Protein AF-A0AAN8QEQ5-F1 (afdb_monomer)

Structure (mmCIF, N/CA/C/O backbone):
data_AF-A0AAN8QEQ5-F1
#
_entry.id   AF-A0AAN8QEQ5-F1
#
loop_
_atom_site.group_PDB
_atom_site.id
_atom_site.type_symbol
_atom_site.label_atom_id
_atom_site.label_alt_id
_atom_site.label_comp_id
_atom_site.label_asym_id
_atom_site.label_entity_id
_atom_site.label_seq_id
_atom_site.pdbx_PDB_ins_code
_atom_site.Cartn_x
_atom_site.Cartn_y
_atom_site.Cartn_z
_atom_site.occupancy
_atom_site.B_iso_or_equiv
_atom_site.auth_seq_id
_atom_site.auth_comp_id
_atom_site.auth_asym_id
_atom_site.auth_atom_id
_atom_site.pdbx_PDB_model_num
ATOM 1 N N . MET A 1 1 ? 21.755 -10.818 -44.029 1.00 36.22 1 MET A N 1
ATOM 2 C CA . MET A 1 1 ? 21.884 -10.350 -45.425 1.00 36.22 1 MET A CA 1
ATOM 3 C C . MET A 1 1 ? 23.333 -10.538 -45.838 1.00 36.22 1 MET A C 1
ATOM 5 O O . MET A 1 1 ? 24.187 -10.102 -45.072 1.00 36.22 1 MET A O 1
ATOM 9 N N . PRO A 1 2 ? 23.630 -11.245 -46.939 1.00 32.69 2 PRO A N 1
ATOM 10 C CA . PRO A 1 2 ? 25.007 -11.420 -47.382 1.00 32.69 2 PRO A CA 1
ATOM 11 C C . PRO A 1 2 ? 25.574 -10.049 -47.775 1.00 32.69 2 PRO A C 1
ATOM 13 O O . PRO A 1 2 ? 25.027 -9.367 -48.638 1.00 32.69 2 PRO A O 1
ATOM 16 N N . ASN A 1 3 ? 26.633 -9.620 -47.086 1.00 44.22 3 ASN A N 1
ATOM 17 C CA . ASN A 1 3 ? 27.389 -8.410 -47.404 1.00 44.22 3 ASN A CA 1
ATOM 18 C C . ASN A 1 3 ? 28.297 -8.702 -48.607 1.00 44.22 3 ASN A C 1
ATOM 20 O O . ASN A 1 3 ? 29.505 -8.857 -48.446 1.00 44.22 3 ASN A O 1
ATOM 24 N N . SER A 1 4 ? 27.725 -8.822 -49.805 1.00 57.50 4 SER A N 1
ATOM 25 C CA . SER A 1 4 ? 28.526 -8.777 -51.027 1.00 57.50 4 SER A CA 1
ATOM 26 C C . SER A 1 4 ? 29.064 -7.354 -51.193 1.00 57.50 4 SER A C 1
ATOM 28 O O . SER A 1 4 ? 28.301 -6.383 -51.126 1.00 57.50 4 SER A O 1
ATOM 30 N N . ALA A 1 5 ? 30.379 -7.216 -51.366 1.00 61.44 5 ALA A N 1
ATOM 31 C CA . ALA A 1 5 ? 30.982 -5.941 -51.727 1.00 61.44 5 ALA A CA 1
ATOM 32 C C . ALA A 1 5 ? 30.345 -5.444 -53.037 1.00 61.44 5 ALA A C 1
ATOM 34 O O . ALA A 1 5 ? 30.151 -6.217 -53.967 1.00 61.44 5 ALA A O 1
ATOM 35 N N . LEU A 1 6 ? 29.946 -4.172 -53.076 1.00 70.56 6 LEU A N 1
ATOM 36 C CA . LEU A 1 6 ? 29.292 -3.587 -54.247 1.00 70.56 6 LEU A CA 1
ATOM 37 C C . LEU A 1 6 ? 30.340 -3.173 -55.278 1.00 70.56 6 LEU A C 1
ATOM 39 O O . LEU A 1 6 ? 31.313 -2.488 -54.925 1.00 70.56 6 LEU A O 1
ATOM 43 N N . ASP A 1 7 ? 30.068 -3.492 -56.540 1.00 78.50 7 ASP A N 1
ATOM 44 C CA . ASP A 1 7 ? 30.888 -3.100 -57.685 1.00 78.50 7 ASP A CA 1
ATOM 45 C C . ASP A 1 7 ? 30.906 -1.580 -57.901 1.00 78.50 7 ASP A C 1
ATOM 47 O O . ASP A 1 7 ? 30.027 -0.841 -57.440 1.00 78.50 7 ASP A O 1
ATOM 51 N N . HIS A 1 8 ? 31.901 -1.095 -58.651 1.00 77.81 8 HIS A N 1
ATOM 52 C CA . HIS A 1 8 ? 32.049 0.330 -58.982 1.00 77.81 8 HIS A CA 1
ATOM 53 C C . HIS A 1 8 ? 30.780 0.913 -59.620 1.00 77.81 8 HIS A C 1
ATOM 55 O O . HIS A 1 8 ? 30.305 1.960 -59.187 1.00 77.81 8 HIS A O 1
ATOM 61 N N . GLU A 1 9 ? 30.149 0.207 -60.562 1.00 79.94 9 GLU A N 1
ATOM 62 C CA . GLU A 1 9 ? 28.900 0.654 -61.198 1.00 79.94 9 GLU A CA 1
ATOM 63 C C . GLU A 1 9 ? 27.719 0.754 -60.225 1.00 79.94 9 GLU A C 1
ATOM 65 O O . GLU A 1 9 ? 26.898 1.672 -60.305 1.00 79.94 9 GLU A O 1
ATOM 70 N N . GLN A 1 10 ? 27.642 -0.156 -59.256 1.00 81.00 10 GLN A N 1
ATOM 71 C CA . GLN A 1 10 ? 26.614 -0.110 -58.219 1.00 81.00 10 GLN A CA 1
ATOM 72 C C . GLN A 1 10 ? 26.866 1.053 -57.249 1.00 81.00 10 GLN A C 1
ATOM 74 O O . GLN A 1 10 ? 25.920 1.692 -56.781 1.00 81.00 10 GLN A O 1
ATOM 79 N N . ASN A 1 11 ? 28.134 1.384 -56.992 1.00 80.94 11 ASN A N 1
ATOM 80 C CA . ASN A 1 11 ? 28.526 2.544 -56.193 1.00 80.94 11 ASN A CA 1
ATOM 81 C C . ASN A 1 11 ? 28.258 3.870 -56.927 1.00 80.94 11 ASN A C 1
ATOM 83 O O . ASN A 1 11 ? 27.802 4.821 -56.288 1.00 80.94 11 ASN A O 1
ATOM 87 N N . ARG A 1 12 ? 28.416 3.926 -58.262 1.00 83.94 12 ARG A N 1
ATOM 88 C CA . ARG A 1 12 ? 28.062 5.095 -59.101 1.00 83.94 12 ARG A CA 1
ATOM 89 C C . ARG A 1 12 ? 26.604 5.518 -58.928 1.00 83.94 12 ARG A C 1
ATOM 91 O O . ARG A 1 12 ? 26.314 6.711 -58.915 1.00 83.94 12 ARG A O 1
ATOM 98 N N . LYS A 1 13 ? 25.693 4.557 -58.747 1.00 85.50 13 LYS A N 1
ATOM 99 C CA . LYS A 1 13 ? 24.255 4.807 -58.531 1.00 85.50 13 LYS A CA 1
ATOM 100 C C . LYS A 1 13 ? 23.921 5.280 -57.109 1.00 85.50 13 LYS A C 1
ATOM 102 O O . LYS A 1 13 ? 22.807 5.732 -56.871 1.00 85.50 13 LYS A O 1
ATOM 107 N N . LYS A 1 14 ? 24.862 5.196 -56.159 1.00 83.44 14 LYS A N 1
ATOM 108 C CA . LYS A 1 14 ? 24.675 5.560 -54.738 1.00 83.44 14 LYS A CA 1
ATOM 109 C C . LYS A 1 14 ? 25.282 6.907 -54.347 1.00 83.44 14 LYS A C 1
ATOM 111 O O . LYS A 1 14 ? 25.196 7.287 -53.179 1.00 83.44 14 LYS A O 1
ATOM 116 N N . VAL A 1 15 ? 25.888 7.624 -55.287 1.00 83.44 15 VAL A N 1
ATOM 117 C CA . VAL A 1 15 ? 26.487 8.944 -55.059 1.00 83.44 15 VAL A CA 1
ATOM 118 C C . VAL A 1 15 ? 25.791 9.959 -55.957 1.00 83.44 15 VAL A C 1
ATOM 120 O O . VAL A 1 15 ? 25.534 9.685 -57.125 1.00 83.44 15 VAL A O 1
ATOM 123 N N . CYS A 1 16 ? 25.447 11.121 -55.402 1.00 84.31 16 CYS A N 1
ATOM 124 C CA . CYS A 1 16 ? 24.844 12.208 -56.168 1.00 84.31 16 CYS A CA 1
ATOM 125 C C . CYS A 1 16 ? 25.890 12.937 -57.027 1.00 84.31 16 CYS A C 1
ATOM 127 O O . CYS A 1 16 ? 26.894 13.382 -56.480 1.00 84.31 16 CYS A O 1
ATOM 129 N N . LEU A 1 17 ? 25.611 13.152 -58.316 1.00 83.25 17 LEU A N 1
ATOM 130 C CA . LEU A 1 17 ? 26.459 13.922 -59.236 1.00 83.25 17 LEU A CA 1
ATOM 131 C C . LEU A 1 17 ? 26.725 15.354 -58.747 1.00 83.25 17 LEU A C 1
ATOM 133 O O . LEU A 1 17 ? 27.859 15.809 -58.767 1.00 83.25 17 LEU A O 1
ATOM 137 N N . VAL A 1 18 ? 25.687 16.045 -58.267 1.00 78.06 18 VAL A N 1
ATOM 138 C CA . VAL A 1 18 ? 25.756 17.485 -57.954 1.00 78.06 18 VAL A CA 1
ATOM 139 C C . VAL A 1 18 ? 26.373 17.761 -56.582 1.00 78.06 18 VAL A C 1
ATOM 141 O O . VAL A 1 18 ? 27.150 18.691 -56.424 1.00 78.06 18 VAL A O 1
ATOM 144 N N . CYS A 1 19 ? 26.011 16.980 -55.558 1.00 73.94 19 CYS A N 1
ATOM 145 C CA . CYS A 1 19 ? 26.456 17.240 -54.182 1.00 73.94 19 CYS A CA 1
ATOM 146 C C . CYS A 1 19 ? 27.481 16.236 -53.650 1.00 73.94 19 CYS A C 1
ATOM 148 O O . CYS A 1 19 ? 27.907 16.371 -52.505 1.00 73.94 19 CYS A O 1
ATOM 150 N N . PHE A 1 20 ? 27.830 15.213 -54.438 1.00 75.75 20 PHE A N 1
ATOM 151 C CA . PHE A 1 20 ? 28.803 14.171 -54.099 1.00 75.75 20 PHE A CA 1
ATOM 152 C C . PHE A 1 20 ? 28.556 13.488 -52.740 1.00 75.75 20 PHE A C 1
ATOM 154 O O . PHE A 1 20 ? 29.475 13.026 -52.068 1.00 75.75 20 PHE A O 1
ATOM 161 N N . LYS A 1 21 ? 27.288 13.427 -52.304 1.00 75.31 21 LYS A N 1
ATOM 162 C CA . LYS A 1 21 ? 26.860 12.785 -51.051 1.00 75.31 21 LYS A CA 1
ATOM 163 C C . LYS A 1 21 ? 26.129 11.475 -51.323 1.00 75.31 21 LYS A C 1
ATOM 165 O O . LYS A 1 21 ? 25.372 11.356 -52.289 1.00 75.31 21 LYS A O 1
ATOM 170 N N . LYS A 1 22 ? 26.309 10.530 -50.401 1.00 79.56 22 LYS A N 1
ATOM 171 C CA . LYS A 1 22 ? 25.494 9.320 -50.262 1.00 79.56 22 LYS A CA 1
ATOM 172 C C . LYS A 1 22 ? 24.178 9.662 -49.561 1.00 79.56 22 LYS A C 1
ATOM 174 O O . LYS A 1 22 ? 24.168 10.396 -48.576 1.00 79.56 22 LYS A O 1
ATOM 179 N N . GLY A 1 23 ? 23.070 9.115 -50.048 1.00 70.94 23 GLY A N 1
ATOM 180 C CA . GLY A 1 23 ? 21.737 9.321 -49.485 1.00 70.94 23 GLY A CA 1
ATOM 181 C C . GLY A 1 23 ? 20.824 8.133 -49.771 1.00 70.94 23 GLY A C 1
ATOM 182 O O . GLY A 1 23 ? 21.074 7.373 -50.701 1.00 70.94 23 GLY A O 1
ATOM 183 N N . GLY A 1 24 ? 19.775 7.964 -48.961 1.00 69.69 24 GLY A N 1
ATOM 184 C CA . GLY A 1 24 ? 18.828 6.849 -49.106 1.00 69.69 24 GLY A CA 1
ATOM 185 C C . GLY A 1 24 ? 17.898 6.959 -50.322 1.00 69.69 24 GLY A C 1
ATOM 186 O O . GLY A 1 24 ? 17.385 5.951 -50.785 1.00 69.69 24 GLY A O 1
ATOM 187 N N . SER A 1 25 ? 17.705 8.167 -50.861 1.00 77.69 25 SER A N 1
ATOM 188 C CA . SER A 1 25 ? 16.811 8.468 -51.990 1.00 77.69 25 SER A CA 1
ATOM 189 C C . SER A 1 25 ? 17.580 9.020 -53.195 1.00 77.69 25 SER A C 1
ATOM 191 O O . SER A 1 25 ? 17.366 10.153 -53.641 1.00 77.69 25 SER A O 1
ATOM 193 N N . ILE A 1 26 ? 18.533 8.229 -53.694 1.00 84.56 26 ILE A N 1
ATOM 194 C CA . ILE A 1 26 ? 19.268 8.530 -54.927 1.00 84.56 26 ILE A CA 1
ATOM 195 C C . ILE A 1 26 ? 18.623 7.766 -56.079 1.00 84.56 26 ILE A C 1
ATOM 197 O O . ILE A 1 26 ? 18.398 6.563 -55.987 1.00 84.56 26 ILE A O 1
ATOM 201 N N . VAL A 1 27 ? 18.307 8.493 -57.147 1.00 84.38 27 VAL A N 1
ATOM 202 C CA . VAL A 1 27 ? 17.703 7.959 -58.371 1.00 84.38 27 VAL A CA 1
ATOM 203 C C . VAL A 1 27 ? 18.761 7.967 -59.466 1.00 84.38 27 VAL A C 1
ATOM 205 O O . VAL A 1 27 ? 19.554 8.906 -59.536 1.00 84.38 27 VAL A O 1
ATOM 208 N N . SER A 1 28 ? 18.786 6.936 -60.311 1.00 85.19 28 SER A N 1
ATOM 209 C CA . SER A 1 28 ? 19.662 6.915 -61.483 1.00 85.19 28 SER A CA 1
ATOM 210 C C . SER A 1 28 ? 19.308 8.042 -62.452 1.00 85.19 28 SER A C 1
ATOM 212 O O . SER A 1 28 ? 18.136 8.358 -62.653 1.00 85.19 28 SER A O 1
ATOM 214 N N . ILE A 1 29 ? 20.329 8.671 -63.023 1.00 84.25 29 ILE A N 1
ATOM 215 C CA . ILE A 1 29 ? 20.157 9.704 -64.041 1.00 84.25 29 ILE A CA 1
ATOM 216 C C . ILE A 1 29 ? 19.700 9.005 -65.322 1.00 84.25 29 ILE A C 1
ATOM 218 O O . ILE A 1 29 ? 20.387 8.119 -65.811 1.00 84.25 29 ILE A O 1
ATOM 222 N N . CYS A 1 30 ? 18.505 9.351 -65.799 1.00 80.00 30 CYS A N 1
ATOM 22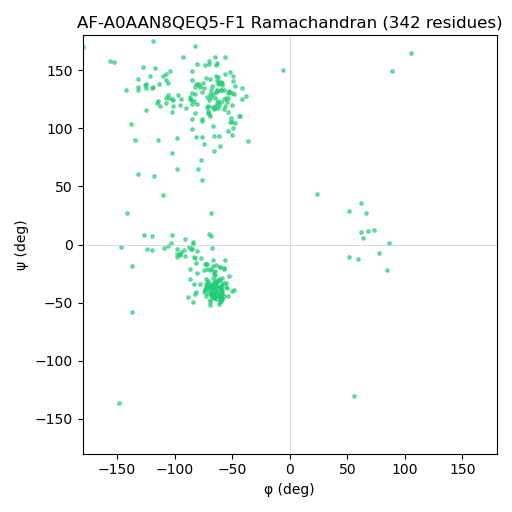3 C CA . CYS A 1 30 ? 17.962 8.882 -67.069 1.00 80.00 30 CYS A CA 1
ATOM 224 C C . CYS A 1 30 ? 16.897 9.862 -67.602 1.00 80.00 30 CYS A C 1
ATOM 226 O O . CYS A 1 30 ? 16.297 10.641 -66.839 1.00 80.00 30 CYS A O 1
ATOM 228 N N . GLY A 1 31 ? 16.661 9.821 -68.918 1.00 82.19 31 GLY A N 1
ATOM 229 C CA . GLY A 1 31 ? 15.593 10.554 -69.613 1.00 82.19 31 GLY A CA 1
ATOM 230 C C . GLY A 1 31 ? 15.624 12.069 -69.373 1.00 82.19 31 GLY A C 1
ATOM 231 O O . GLY A 1 31 ? 16.674 12.700 -69.437 1.00 82.19 31 GLY A O 1
ATOM 232 N N . LEU A 1 32 ? 14.478 12.652 -69.002 1.00 79.69 32 LEU A N 1
ATOM 233 C CA . LEU A 1 32 ? 14.314 14.099 -68.758 1.00 79.69 32 LEU A CA 1
ATOM 234 C C . LEU A 1 32 ? 15.268 14.681 -67.698 1.00 79.69 32 LEU A C 1
ATOM 236 O O . LEU A 1 32 ? 15.458 15.893 -67.618 1.00 79.69 32 LEU A O 1
ATOM 240 N N . THR A 1 33 ? 15.827 13.844 -66.820 1.00 80.38 33 THR A N 1
ATOM 241 C CA . THR A 1 33 ? 16.795 14.309 -65.815 1.00 80.38 33 THR A CA 1
ATOM 242 C C . THR A 1 33 ? 18.173 14.526 -66.437 1.00 80.38 33 THR A C 1
ATOM 244 O O . THR A 1 33 ? 18.863 15.460 -66.040 1.00 80.38 33 THR A O 1
ATOM 247 N N . LEU A 1 34 ? 18.548 13.719 -67.433 1.00 82.81 34 LEU A N 1
ATOM 248 C CA . LEU A 1 34 ? 19.797 13.875 -68.175 1.00 82.81 34 LEU A CA 1
ATOM 249 C C . LEU A 1 34 ? 19.782 15.147 -69.022 1.00 82.81 34 LEU A C 1
ATOM 251 O O . LEU A 1 34 ? 20.747 15.904 -68.984 1.00 82.81 34 LEU A O 1
ATOM 255 N N . GLU A 1 35 ? 18.684 15.425 -69.728 1.00 81.75 35 GLU A N 1
ATOM 256 C CA . GLU A 1 35 ? 18.557 16.638 -70.552 1.00 81.75 35 GLU A CA 1
ATOM 257 C C . GLU A 1 35 ? 18.734 17.907 -69.711 1.00 81.75 35 GLU A C 1
ATOM 259 O O . GLU A 1 35 ? 19.439 18.835 -70.098 1.00 81.75 35 GLU A O 1
ATOM 264 N N . ARG A 1 36 ? 18.166 17.915 -68.499 1.00 82.38 36 ARG A N 1
ATOM 265 C CA . ARG A 1 36 ? 18.316 19.026 -67.550 1.00 82.38 36 ARG A CA 1
ATOM 266 C C . ARG A 1 36 ? 19.735 19.175 -67.016 1.00 82.38 36 ARG A C 1
ATOM 268 O O . ARG A 1 36 ? 20.181 20.300 -66.820 1.00 82.38 36 ARG A O 1
ATOM 275 N N . ILE A 1 37 ? 20.433 18.068 -66.768 1.00 83.19 37 ILE A N 1
ATOM 276 C CA . ILE A 1 37 ? 21.835 18.094 -66.328 1.00 83.19 37 ILE A CA 1
ATOM 277 C C . ILE A 1 37 ? 22.728 18.627 -67.450 1.00 83.19 37 ILE A C 1
ATOM 279 O O . ILE A 1 37 ? 23.564 19.484 -67.179 1.00 83.19 37 ILE A O 1
ATOM 283 N N . ARG A 1 38 ? 22.501 18.189 -68.696 1.00 82.94 38 ARG A N 1
ATOM 284 C CA . ARG A 1 38 ? 23.216 18.694 -69.878 1.00 82.94 38 ARG A CA 1
ATOM 285 C C . ARG A 1 38 ? 22.957 20.168 -70.155 1.00 82.94 38 ARG A C 1
ATOM 287 O O . ARG A 1 38 ? 23.828 20.852 -70.647 1.00 82.94 38 ARG A O 1
ATOM 294 N N . LYS A 1 39 ? 21.768 20.668 -69.832 1.00 79.81 39 LYS A N 1
ATOM 295 C CA . LYS A 1 39 ? 21.414 22.069 -70.083 1.00 79.81 39 LYS A CA 1
ATOM 296 C C . LYS A 1 39 ? 21.909 23.039 -69.005 1.00 79.81 39 LYS A C 1
ATOM 298 O O . LYS A 1 39 ? 22.181 24.190 -69.318 1.00 79.81 39 LYS A O 1
ATOM 303 N N . HIS A 1 40 ? 21.942 22.611 -67.740 1.00 74.81 40 HIS A N 1
ATOM 304 C CA . HIS A 1 40 ? 22.099 23.525 -66.595 1.00 74.81 40 HIS A CA 1
ATOM 305 C C . HIS A 1 40 ? 23.283 23.204 -65.673 1.00 74.81 40 HIS A C 1
ATOM 307 O O . HIS A 1 40 ? 23.486 23.924 -64.697 1.00 74.81 40 HIS A O 1
ATOM 313 N N . TYR A 1 41 ? 24.022 22.112 -65.902 1.00 73.44 41 TYR A N 1
ATOM 314 C CA . TYR A 1 41 ? 25.078 21.672 -64.980 1.00 73.44 41 TYR A CA 1
ATOM 315 C C . TYR A 1 41 ? 26.369 21.219 -65.674 1.00 73.44 41 TYR A C 1
ATOM 317 O O . TYR A 1 41 ? 27.425 21.772 -65.387 1.00 73.44 41 TYR A O 1
ATOM 325 N N . ILE A 1 42 ? 26.311 20.217 -66.559 1.00 75.75 42 ILE A N 1
ATOM 326 C CA . ILE A 1 42 ? 27.475 19.695 -67.299 1.00 75.75 42 ILE A CA 1
ATOM 327 C C . ILE A 1 42 ? 27.062 19.454 -68.750 1.00 75.75 42 ILE A C 1
ATOM 329 O O . ILE A 1 42 ? 26.423 18.441 -69.038 1.00 75.75 42 ILE A O 1
ATOM 333 N N . ASP A 1 43 ? 27.479 20.344 -69.651 1.00 69.56 43 ASP A N 1
ATOM 334 C CA . ASP A 1 43 ? 27.089 20.342 -71.071 1.00 69.56 43 ASP A CA 1
ATOM 335 C C . ASP A 1 43 ? 27.373 19.005 -71.782 1.00 69.56 43 ASP A C 1
ATOM 337 O O . ASP A 1 43 ? 26.545 18.508 -72.545 1.00 69.56 43 ASP A O 1
ATOM 341 N N . ASN A 1 44 ? 28.492 18.354 -71.442 1.00 76.56 44 ASN A N 1
ATOM 342 C CA . ASN A 1 44 ? 28.944 17.091 -72.038 1.00 76.56 44 ASN A CA 1
ATOM 343 C C . ASN A 1 44 ? 28.850 15.897 -71.073 1.00 76.56 44 ASN A C 1
ATOM 345 O O . ASN A 1 44 ? 29.772 15.091 -70.977 1.00 76.56 44 ASN A O 1
ATOM 349 N N . TYR A 1 45 ? 27.756 15.780 -70.316 1.00 78.88 45 TYR A N 1
ATOM 350 C CA . TYR A 1 45 ? 27.560 14.621 -69.441 1.00 78.88 45 TYR A CA 1
ATOM 351 C C . TYR A 1 45 ? 27.341 13.327 -70.249 1.00 78.88 45 TYR A C 1
ATOM 353 O O . TYR A 1 45 ? 26.338 13.196 -70.969 1.00 78.88 45 TYR A O 1
ATOM 361 N N . ASP A 1 46 ? 28.248 12.363 -70.078 1.00 77.69 46 ASP A N 1
ATOM 362 C CA . ASP A 1 46 ? 28.137 11.001 -70.606 1.00 77.69 46 ASP A CA 1
ATOM 363 C C . ASP A 1 46 ? 27.724 10.017 -69.495 1.00 77.69 46 ASP A C 1
ATOM 365 O O . ASP A 1 46 ? 28.365 9.917 -68.448 1.00 77.69 46 ASP A O 1
ATOM 369 N N . GLU A 1 47 ? 26.636 9.274 -69.725 1.00 73.25 47 GLU A N 1
ATOM 370 C CA . GLU A 1 47 ? 26.142 8.244 -68.799 1.00 73.25 47 GLU A CA 1
ATOM 371 C C . GLU A 1 47 ? 27.120 7.063 -68.692 1.00 73.25 47 GLU A C 1
ATOM 373 O O . GLU A 1 47 ? 27.220 6.413 -67.641 1.00 73.25 47 GLU A O 1
ATOM 378 N N . ASN A 1 48 ? 27.871 6.803 -69.765 1.00 72.44 48 ASN A N 1
ATOM 379 C CA . ASN A 1 48 ? 28.809 5.689 -69.851 1.00 72.44 48 ASN A CA 1
ATOM 380 C C . ASN A 1 48 ? 30.169 6.005 -69.218 1.00 72.44 48 ASN A C 1
ATOM 382 O O . ASN A 1 48 ? 30.955 5.087 -68.981 1.00 72.44 48 ASN A O 1
ATOM 386 N N . ASP A 1 49 ? 30.435 7.268 -68.871 1.00 77.31 49 ASP A N 1
ATOM 387 C CA . ASP A 1 49 ? 31.702 7.651 -68.259 1.00 77.31 49 ASP A CA 1
ATOM 388 C C . ASP A 1 49 ? 31.810 7.107 -66.826 1.00 77.31 49 ASP A C 1
ATOM 390 O O . ASP A 1 49 ? 31.112 7.517 -65.890 1.00 77.31 49 ASP A O 1
ATOM 394 N N . THR A 1 50 ? 32.732 6.163 -66.646 1.00 73.12 50 THR A N 1
ATOM 395 C CA . THR A 1 50 ? 32.998 5.504 -65.364 1.00 73.12 50 THR A CA 1
ATOM 396 C C . THR A 1 50 ? 33.535 6.452 -64.284 1.00 73.12 50 THR A C 1
ATOM 398 O O . THR A 1 50 ? 33.420 6.114 -63.099 1.00 73.12 50 THR A O 1
ATOM 401 N N . HIS A 1 51 ? 34.050 7.630 -64.660 1.00 73.12 51 HIS A N 1
ATOM 402 C CA . HIS A 1 51 ? 34.544 8.681 -63.762 1.00 73.12 51 HIS A CA 1
ATOM 403 C C . HIS A 1 51 ? 33.437 9.575 -63.198 1.00 73.12 51 HIS A C 1
ATOM 405 O O . HIS A 1 51 ? 33.671 10.302 -62.228 1.00 73.12 51 HIS A O 1
ATOM 411 N N . LEU A 1 52 ? 32.217 9.484 -63.737 1.00 80.06 52 LEU A N 1
ATOM 412 C CA . LEU A 1 52 ? 31.083 10.291 -63.304 1.00 80.06 52 LEU A CA 1
ATOM 413 C C . LEU A 1 52 ? 30.078 9.475 -62.471 1.00 80.06 52 LEU A C 1
ATOM 415 O O . LEU A 1 52 ? 29.760 8.321 -62.797 1.00 80.06 52 LEU A O 1
ATOM 419 N N . PRO A 1 53 ? 29.525 10.051 -61.385 1.00 82.94 53 PRO A N 1
ATOM 420 C CA . PRO A 1 53 ? 28.373 9.480 -60.698 1.00 82.94 53 PRO A CA 1
ATOM 421 C C . PRO A 1 53 ? 27.159 9.353 -61.628 1.00 82.94 53 PRO A C 1
ATOM 423 O O . PRO A 1 53 ? 26.850 10.265 -62.393 1.00 82.94 53 PRO A O 1
ATOM 426 N N . ALA A 1 54 ? 26.432 8.241 -61.505 1.00 84.62 54 ALA A N 1
ATOM 427 C CA . ALA A 1 54 ? 25.224 7.940 -62.283 1.00 84.62 54 ALA A CA 1
ATOM 428 C C . ALA A 1 54 ? 23.929 8.165 -61.476 1.00 84.62 54 ALA A C 1
ATOM 430 O O . ALA A 1 54 ? 22.844 7.767 -61.898 1.00 84.62 54 ALA A O 1
ATOM 431 N N . GLY A 1 55 ? 24.036 8.739 -60.275 1.00 85.94 55 GLY A N 1
ATOM 432 C CA . GLY A 1 55 ? 22.921 8.990 -59.369 1.00 85.94 55 GLY A CA 1
ATOM 433 C C . GLY A 1 55 ? 22.705 10.477 -59.096 1.00 85.94 55 GLY A C 1
ATOM 434 O O . GLY A 1 55 ? 23.640 11.274 -59.091 1.00 85.94 55 GLY A O 1
ATOM 435 N N . ILE A 1 56 ? 21.465 10.857 -58.796 1.00 86.00 56 ILE A N 1
ATOM 436 C CA . ILE A 1 56 ? 21.101 12.188 -58.304 1.00 86.00 56 ILE A CA 1
ATOM 437 C C . ILE A 1 56 ? 20.188 12.084 -57.079 1.00 86.00 56 ILE A C 1
ATOM 439 O O . ILE A 1 56 ? 19.251 11.285 -57.039 1.00 86.00 56 ILE A O 1
ATOM 443 N N . CYS A 1 57 ? 20.453 12.886 -56.046 1.00 85.50 57 CYS A N 1
ATOM 444 C CA . CYS A 1 57 ? 19.619 12.911 -54.846 1.00 85.50 57 CYS A CA 1
ATOM 445 C C . CYS A 1 57 ? 18.360 13.772 -55.043 1.00 85.50 57 CYS A C 1
ATOM 447 O O . CYS A 1 57 ? 18.340 14.719 -55.834 1.00 85.50 57 CYS A O 1
ATOM 449 N N . ALA A 1 58 ? 17.313 13.488 -54.264 1.00 82.94 58 ALA A N 1
ATOM 450 C CA . ALA A 1 58 ? 16.034 14.194 -54.353 1.00 82.94 58 ALA A CA 1
ATOM 451 C C . ALA A 1 58 ? 16.141 15.727 -54.190 1.00 82.94 58 ALA A C 1
ATOM 453 O O . ALA A 1 58 ? 15.384 16.456 -54.829 1.00 82.94 58 ALA A O 1
ATOM 454 N N . ARG A 1 59 ? 17.081 16.231 -53.371 1.00 81.62 59 ARG A N 1
ATOM 455 C CA . ARG A 1 59 ? 17.294 17.680 -53.185 1.00 81.62 59 ARG A CA 1
ATOM 456 C C . ARG A 1 59 ? 17.866 18.322 -54.448 1.00 81.62 59 ARG A C 1
ATOM 458 O O . ARG A 1 59 ? 17.265 19.256 -54.959 1.00 81.62 59 ARG A O 1
ATOM 465 N N . CYS A 1 60 ? 18.959 17.786 -54.992 1.00 79.62 60 CYS A N 1
ATOM 466 C CA . CYS A 1 60 ? 19.584 18.323 -56.205 1.00 79.62 60 CYS A CA 1
ATOM 467 C C . CYS A 1 60 ? 18.650 18.237 -57.419 1.00 79.62 60 CYS A C 1
ATOM 469 O O . CYS A 1 60 ? 18.601 19.168 -58.216 1.00 79.62 60 CYS A O 1
ATOM 471 N N . ARG A 1 61 ? 17.831 17.181 -57.515 1.00 84.50 61 ARG A N 1
ATOM 472 C CA . ARG A 1 61 ? 16.794 17.075 -58.552 1.00 84.50 61 ARG A CA 1
ATOM 473 C C . ARG A 1 61 ? 15.745 18.188 -58.448 1.00 84.50 61 ARG A C 1
ATOM 475 O O . ARG A 1 61 ? 15.353 18.738 -59.471 1.00 84.50 61 ARG A O 1
ATOM 482 N N . LYS A 1 62 ? 15.292 18.529 -57.234 1.00 83.44 62 LYS A N 1
ATOM 483 C CA . LYS A 1 62 ? 14.350 19.643 -57.013 1.00 83.44 62 LYS A CA 1
ATOM 484 C C . LYS A 1 62 ? 14.961 20.992 -57.385 1.00 83.44 62 LYS A C 1
ATOM 486 O O . LYS A 1 62 ? 14.278 21.792 -58.007 1.00 83.44 62 LYS A O 1
ATOM 491 N N . VAL A 1 63 ? 16.235 21.214 -57.062 1.00 81.62 63 VAL A N 1
ATOM 492 C CA . VAL A 1 63 ? 16.933 22.456 -57.427 1.00 81.62 63 VAL A CA 1
ATOM 493 C C . VAL A 1 63 ? 17.072 22.580 -58.950 1.00 81.62 63 VAL A C 1
ATOM 495 O O . VAL A 1 63 ? 16.737 23.623 -59.499 1.00 81.62 63 VAL A O 1
ATOM 498 N N . LEU A 1 64 ? 17.454 21.507 -59.658 1.00 82.06 64 LEU A N 1
ATOM 499 C CA . LEU A 1 64 ? 17.487 21.506 -61.131 1.00 82.06 64 LEU A CA 1
ATOM 500 C C . LEU A 1 64 ? 16.108 21.778 -61.749 1.00 82.06 64 LEU A C 1
ATOM 502 O O . LEU A 1 64 ? 16.009 22.484 -62.745 1.00 82.06 64 LEU A O 1
ATOM 506 N N . LEU A 1 65 ? 15.037 21.244 -61.153 1.00 83.56 65 LEU A N 1
ATOM 507 C CA . LEU A 1 65 ? 13.663 21.518 -61.586 1.00 83.56 65 LEU A CA 1
ATOM 508 C C . LEU A 1 65 ? 13.260 22.986 -61.395 1.00 83.56 65 LEU A C 1
ATOM 510 O O . LEU A 1 65 ? 12.529 23.515 -62.225 1.00 83.56 65 LEU A O 1
ATOM 514 N N . GLN A 1 66 ? 13.706 23.629 -60.315 1.00 80.44 66 GLN A N 1
A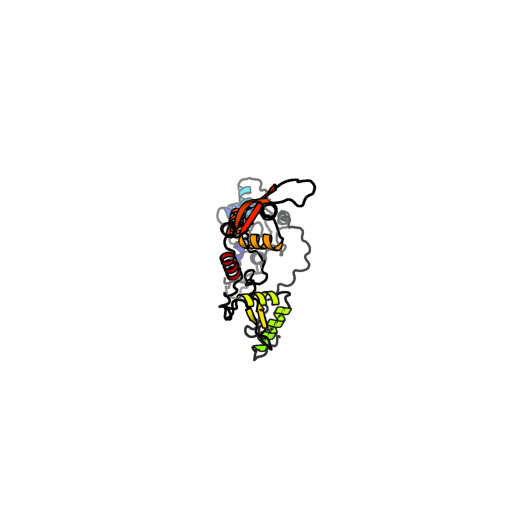TOM 515 C CA . GLN A 1 66 ? 13.441 25.049 -60.058 1.00 80.44 66 GLN A CA 1
ATOM 516 C C . GLN A 1 66 ? 14.171 25.940 -61.065 1.00 80.44 66 GLN A C 1
ATOM 518 O O . GLN A 1 66 ? 13.559 26.842 -61.632 1.00 80.44 66 GLN A O 1
ATOM 523 N N . VAL A 1 67 ? 15.436 25.624 -61.360 1.00 80.12 67 VAL A N 1
ATOM 524 C CA . VAL A 1 67 ? 16.216 26.340 -62.381 1.00 80.12 67 VAL A CA 1
ATOM 525 C C . VAL A 1 67 ? 15.608 26.183 -63.772 1.00 80.12 67 VAL A C 1
ATOM 527 O O . VAL A 1 67 ? 15.473 27.169 -64.490 1.00 80.12 67 VAL A O 1
ATOM 530 N N . ASP A 1 68 ? 15.150 24.984 -64.134 1.00 81.00 68 ASP A N 1
ATOM 531 C CA . ASP A 1 68 ? 14.493 24.742 -65.425 1.00 81.00 68 ASP A CA 1
ATOM 532 C C . ASP A 1 68 ? 13.161 25.504 -65.577 1.00 81.00 68 ASP A C 1
ATOM 534 O O . ASP A 1 68 ? 12.763 25.846 -66.687 1.00 81.00 68 ASP A O 1
ATOM 538 N N . ARG A 1 69 ? 12.489 25.818 -64.460 1.00 81.06 69 ARG A N 1
ATOM 539 C CA . ARG A 1 69 ? 11.267 26.641 -64.409 1.00 81.06 69 ARG A CA 1
ATOM 540 C C . ARG A 1 69 ? 11.536 28.149 -64.348 1.00 81.06 69 ARG A C 1
ATOM 542 O O . ARG A 1 69 ? 10.584 28.922 -64.356 1.00 81.06 69 ARG A O 1
ATOM 549 N N . GLY A 1 70 ? 12.800 28.575 -64.268 1.00 70.69 70 GLY A N 1
ATOM 550 C CA . GLY A 1 70 ? 13.175 29.984 -64.112 1.00 70.69 70 GLY A CA 1
ATOM 551 C C . GLY A 1 70 ? 12.918 30.559 -62.712 1.00 70.69 70 GLY A C 1
ATOM 552 O O . GLY A 1 70 ? 12.981 31.773 -62.523 1.00 70.69 70 GLY A O 1
ATOM 553 N N . GLU A 1 71 ? 12.637 29.713 -61.716 1.00 73.81 71 GLU A N 1
ATOM 554 C CA . GLU A 1 71 ? 12.493 30.127 -60.319 1.00 73.81 71 GLU A CA 1
ATOM 555 C C . GLU A 1 71 ? 13.883 30.293 -59.687 1.00 73.81 71 GLU A C 1
ATOM 557 O O . GLU A 1 71 ? 14.762 29.456 -59.887 1.00 73.81 71 GLU A O 1
ATOM 562 N N . LYS A 1 72 ? 14.102 31.348 -58.887 1.00 63.34 72 LYS A N 1
ATOM 563 C CA . LYS A 1 72 ? 15.355 31.507 -58.129 1.00 63.34 72 LYS A CA 1
ATOM 564 C C . LYS A 1 72 ? 15.406 30.440 -57.027 1.00 63.34 72 LYS A C 1
ATOM 566 O O . LYS A 1 72 ? 14.624 30.541 -56.077 1.00 63.34 72 LYS A O 1
ATOM 571 N N . PRO A 1 73 ? 16.291 29.430 -57.111 1.00 61.25 73 PRO A N 1
ATOM 572 C CA . PRO A 1 73 ? 16.346 28.405 -56.087 1.00 61.25 73 PRO A CA 1
ATOM 573 C C . PRO A 1 73 ? 16.880 29.010 -54.784 1.00 61.25 73 PRO A C 1
ATOM 575 O O . PRO A 1 73 ? 17.785 29.843 -54.783 1.00 61.25 73 PRO A O 1
ATOM 578 N N . GLN A 1 74 ? 16.326 28.571 -53.654 1.00 57.59 74 GLN A N 1
ATOM 579 C CA . GLN A 1 74 ? 16.778 28.996 -52.324 1.00 57.59 74 GLN A CA 1
ATOM 580 C C . GLN A 1 74 ? 18.192 28.465 -51.997 1.00 57.59 74 GLN A C 1
ATOM 582 O O . GLN A 1 74 ? 18.890 29.032 -51.160 1.00 57.59 74 GLN A O 1
ATOM 587 N N . ASP A 1 75 ? 18.617 27.402 -52.692 1.00 59.00 75 ASP A N 1
ATOM 588 C CA . ASP A 1 75 ? 19.967 26.837 -52.680 1.00 59.00 75 ASP A CA 1
ATOM 589 C C . ASP A 1 75 ? 20.609 27.000 -54.071 1.00 59.00 75 ASP A C 1
ATOM 591 O O . ASP A 1 75 ? 20.071 26.505 -55.061 1.00 59.00 75 ASP A O 1
ATOM 595 N N . VAL A 1 76 ? 21.776 27.641 -54.159 1.00 60.84 76 VAL A N 1
ATOM 596 C CA . VAL A 1 76 ? 22.529 27.780 -55.420 1.00 60.84 76 VAL A CA 1
ATOM 597 C C . VAL A 1 76 ? 23.074 26.409 -55.858 1.00 60.84 76 VAL A C 1
ATOM 599 O O . VAL A 1 76 ? 23.649 25.680 -55.041 1.00 60.84 76 VAL A O 1
ATOM 602 N N . LEU A 1 77 ? 22.901 26.043 -57.136 1.00 62.16 77 LEU A N 1
ATOM 603 C CA . LEU A 1 77 ? 23.614 24.908 -57.740 1.00 62.16 77 LEU A CA 1
ATOM 604 C C . LEU A 1 77 ? 25.116 25.197 -57.679 1.00 62.16 77 LEU A C 1
ATOM 606 O O . LEU A 1 77 ? 25.571 26.215 -58.187 1.00 62.16 77 LEU A O 1
ATOM 610 N N . GLN A 1 78 ? 25.871 24.331 -57.003 1.00 61.47 78 GLN A N 1
ATOM 611 C CA . GLN A 1 78 ? 27.323 24.481 -56.886 1.00 61.47 78 GLN A CA 1
ATOM 612 C C . GLN A 1 78 ? 27.984 24.367 -58.261 1.00 61.47 78 GLN A C 1
ATOM 614 O O . GLN A 1 78 ? 27.455 23.688 -59.134 1.00 61.47 78 GLN A O 1
ATOM 619 N N . GLU A 1 79 ? 29.155 24.971 -58.439 1.00 58.81 79 GLU A N 1
ATOM 620 C CA . GLU A 1 79 ? 29.969 24.717 -59.628 1.00 58.81 79 GLU A CA 1
ATOM 621 C C . GLU A 1 79 ? 30.268 23.212 -59.763 1.00 58.81 79 GLU A C 1
ATOM 623 O O . GLU A 1 79 ? 30.380 22.516 -58.739 1.00 58.81 79 GLU A O 1
ATOM 628 N N . PRO A 1 80 ? 30.362 22.688 -60.998 1.00 62.47 80 PRO A N 1
ATOM 629 C CA . PRO A 1 80 ? 30.684 21.290 -61.235 1.00 62.47 80 PRO A CA 1
ATOM 630 C C . PRO A 1 80 ? 31.957 20.907 -60.484 1.00 62.47 80 PRO A C 1
ATOM 632 O O . PRO A 1 80 ? 32.962 21.617 -60.536 1.00 62.47 80 PRO A O 1
ATOM 635 N N . PHE A 1 81 ? 31.926 19.783 -59.768 1.00 59.72 81 PHE A N 1
ATOM 636 C CA . PHE A 1 81 ? 33.156 19.237 -59.206 1.00 59.72 81 PHE A CA 1
ATOM 637 C C . PHE A 1 81 ? 34.120 18.919 -60.356 1.00 59.72 81 PHE A C 1
ATOM 639 O O . PHE A 1 81 ? 33.706 18.409 -61.393 1.00 59.72 81 PHE A O 1
ATOM 646 N N . ASP A 1 82 ? 35.407 19.216 -60.192 1.00 61.19 82 ASP A N 1
ATOM 647 C CA . ASP A 1 82 ? 36.412 18.895 -61.205 1.00 61.19 82 ASP A CA 1
ATOM 648 C C . ASP A 1 82 ? 36.704 17.385 -61.183 1.00 61.19 82 ASP A C 1
ATOM 650 O O . ASP A 1 82 ? 37.595 16.897 -60.479 1.00 61.19 82 ASP A O 1
ATOM 654 N N . PHE A 1 83 ? 35.886 16.631 -61.922 1.00 61.91 83 PHE A N 1
ATOM 655 C CA . PHE A 1 83 ? 35.948 15.171 -62.006 1.00 61.91 83 PHE A CA 1
ATOM 656 C C . PHE A 1 83 ? 37.228 14.666 -62.697 1.00 61.91 83 PHE A C 1
ATOM 658 O O . PHE A 1 83 ? 37.593 13.505 -62.518 1.00 61.91 83 PHE A O 1
ATOM 665 N N . SER A 1 84 ? 37.980 15.543 -63.374 1.00 60.16 84 SER A N 1
ATOM 666 C CA . SER A 1 84 ? 39.279 15.247 -64.006 1.00 60.16 84 SER A CA 1
ATOM 667 C C . SER A 1 84 ? 40.346 14.782 -63.005 1.00 60.16 84 SER A C 1
ATOM 669 O O . SER A 1 84 ? 41.336 14.159 -63.380 1.00 60.16 84 SER A O 1
ATOM 671 N N . LYS A 1 85 ? 40.158 15.070 -61.711 1.00 56.22 85 LYS A N 1
ATOM 672 C CA . LYS A 1 85 ? 41.076 14.688 -60.624 1.00 56.22 85 LYS A CA 1
ATOM 673 C C . LYS A 1 85 ? 40.799 13.294 -60.049 1.00 56.22 85 LYS A C 1
ATOM 675 O O . LYS A 1 85 ? 41.513 12.850 -59.148 1.00 56.22 85 LYS A O 1
ATOM 680 N N . ILE A 1 86 ? 39.764 12.598 -60.525 1.00 60.69 86 ILE A N 1
ATOM 681 C CA . ILE A 1 86 ? 39.393 11.266 -60.037 1.00 60.69 86 ILE A CA 1
ATOM 682 C C . ILE A 1 86 ? 40.217 10.205 -60.767 1.00 60.69 86 ILE A C 1
ATOM 684 O O . ILE A 1 86 ? 39.882 9.773 -61.869 1.00 60.69 86 ILE A O 1
ATOM 688 N N . ILE A 1 87 ? 41.276 9.736 -60.107 1.00 58.12 87 ILE A N 1
ATOM 689 C CA . ILE A 1 87 ? 42.061 8.591 -60.572 1.00 58.12 87 ILE A CA 1
ATOM 690 C C . ILE A 1 87 ? 41.267 7.315 -60.272 1.00 58.12 87 ILE A C 1
ATOM 692 O O . ILE A 1 87 ? 41.134 6.902 -59.116 1.00 58.12 87 ILE A O 1
ATOM 696 N N . ILE A 1 88 ? 40.724 6.689 -61.315 1.00 60.75 88 ILE A N 1
ATOM 697 C CA . ILE A 1 88 ? 40.239 5.310 -61.243 1.00 60.75 88 ILE A CA 1
ATOM 698 C C . ILE A 1 88 ? 41.440 4.410 -61.546 1.00 60.75 88 ILE A C 1
ATOM 700 O O . ILE A 1 88 ? 42.083 4.609 -62.577 1.00 60.75 88 ILE A O 1
ATOM 704 N N . PRO A 1 89 ? 41.782 3.442 -60.677 1.00 57.25 89 PRO A N 1
ATOM 705 C CA . PRO A 1 89 ? 42.802 2.454 -61.006 1.00 57.25 89 PRO A CA 1
ATOM 706 C C . PRO A 1 89 ? 42.402 1.746 -62.307 1.00 57.25 89 PRO A C 1
ATOM 708 O O . PRO A 1 89 ? 41.325 1.148 -62.364 1.00 57.25 89 PRO A O 1
ATOM 711 N N . SER A 1 90 ? 43.224 1.838 -63.357 1.00 50.53 90 SER A N 1
ATOM 712 C CA . SER A 1 90 ? 42.953 1.112 -64.598 1.00 50.53 90 SER A CA 1
ATOM 713 C C . SER A 1 90 ? 42.969 -0.391 -64.322 1.00 50.53 90 SER A C 1
ATOM 715 O O . SER A 1 90 ? 43.721 -0.880 -63.472 1.00 50.53 90 SER A O 1
ATOM 717 N N . MET A 1 91 ? 42.101 -1.134 -65.011 1.00 50.62 91 MET A N 1
ATOM 718 C CA . MET A 1 91 ? 42.073 -2.588 -64.893 1.00 50.62 91 MET A CA 1
ATOM 719 C C . MET A 1 91 ? 43.454 -3.143 -65.249 1.00 50.62 91 MET A C 1
ATOM 721 O O . MET A 1 91 ? 43.997 -2.844 -66.313 1.00 50.62 91 MET A O 1
ATOM 725 N N . SER A 1 92 ? 44.039 -3.931 -64.348 1.00 43.09 92 SER A N 1
ATOM 726 C CA . SER A 1 92 ? 45.309 -4.593 -64.626 1.00 43.09 92 SER A CA 1
ATOM 727 C C . SER A 1 92 ? 45.091 -5.591 -65.764 1.00 43.09 92 SER A C 1
ATOM 729 O O . SER A 1 92 ? 44.322 -6.537 -65.625 1.00 43.09 92 SER A O 1
ATOM 731 N N . THR A 1 93 ? 45.756 -5.397 -66.901 1.00 49.22 93 THR A N 1
ATOM 732 C CA . THR A 1 93 ? 45.590 -6.205 -68.123 1.00 49.22 93 THR A CA 1
ATOM 733 C C . THR A 1 93 ? 46.133 -7.640 -68.018 1.00 49.22 93 THR A C 1
ATOM 735 O O . THR A 1 93 ? 46.200 -8.336 -69.028 1.00 49.22 93 THR A O 1
ATOM 738 N N . ARG A 1 94 ? 46.532 -8.121 -66.828 1.00 45.03 94 ARG A N 1
ATOM 739 C CA . ARG A 1 94 ? 47.154 -9.451 -66.646 1.00 45.03 94 ARG A CA 1
ATOM 740 C C . ARG A 1 94 ? 46.414 -10.427 -65.731 1.00 45.03 94 ARG A C 1
ATOM 742 O O . ARG A 1 94 ? 46.923 -11.522 -65.516 1.00 45.03 94 ARG A O 1
ATOM 749 N N . THR A 1 95 ? 45.207 -10.123 -65.272 1.00 40.16 95 THR A N 1
ATOM 750 C CA . THR A 1 95 ? 44.395 -11.091 -64.519 1.00 40.16 95 THR A CA 1
ATOM 751 C C . THR A 1 95 ? 42.924 -10.953 -64.898 1.00 40.16 95 THR A C 1
ATOM 753 O O . THR A 1 95 ? 42.427 -9.843 -65.015 1.00 40.16 95 THR A O 1
ATOM 756 N N . SER A 1 96 ? 42.300 -12.107 -65.155 1.00 36.03 96 SER A N 1
ATOM 757 C CA . SER A 1 96 ? 40.872 -12.436 -65.350 1.00 36.03 96 SER A CA 1
ATOM 758 C C . SER A 1 96 ? 39.806 -11.336 -65.132 1.00 36.03 96 SER A C 1
ATOM 760 O O . SER A 1 96 ? 39.951 -10.517 -64.230 1.00 36.03 96 SER A O 1
ATOM 762 N N . PRO A 1 97 ? 38.659 -11.385 -65.850 1.00 41.97 97 PRO A N 1
ATOM 763 C CA . PRO A 1 97 ? 37.610 -10.358 -65.862 1.00 41.97 97 PRO A CA 1
ATOM 764 C C . PRO A 1 97 ? 36.735 -10.399 -64.596 1.00 41.97 97 PRO A C 1
ATOM 766 O O . PRO A 1 97 ? 35.519 -10.559 -64.655 1.00 41.97 97 PRO A O 1
ATOM 769 N N . THR A 1 98 ? 37.349 -10.308 -63.424 1.00 46.50 98 THR A N 1
ATOM 770 C CA . THR A 1 98 ? 36.643 -10.133 -62.159 1.00 46.50 98 THR A CA 1
ATOM 771 C C . THR A 1 98 ? 36.418 -8.636 -61.944 1.00 46.50 98 THR A C 1
ATOM 773 O O . THR A 1 98 ? 37.392 -7.876 -62.023 1.00 46.50 98 THR A O 1
ATOM 776 N N . PRO A 1 99 ? 35.172 -8.187 -61.686 1.00 49.59 99 PRO A N 1
ATOM 777 C CA . PRO A 1 99 ? 34.883 -6.804 -61.324 1.00 49.59 99 PRO A CA 1
ATOM 778 C C . PRO A 1 99 ? 35.815 -6.353 -60.201 1.00 49.59 99 PRO A C 1
ATOM 780 O O . PRO A 1 99 ? 36.197 -7.151 -59.347 1.00 49.59 99 PRO A O 1
ATOM 783 N N . LEU A 1 100 ? 36.220 -5.084 -60.204 1.00 54.12 100 LEU A N 1
ATOM 784 C CA . LEU A 1 100 ? 37.101 -4.519 -59.183 1.00 54.12 100 LEU A CA 1
ATOM 785 C C . LEU A 1 100 ? 36.362 -4.506 -57.820 1.00 54.12 100 LEU A C 1
ATOM 787 O O . LEU A 1 100 ? 35.833 -3.474 -57.402 1.00 54.12 100 LEU A O 1
ATOM 791 N N . GLU A 1 101 ? 36.313 -5.646 -57.117 1.00 54.69 101 GLU A N 1
ATOM 792 C CA . GLU A 1 101 ? 35.566 -5.839 -55.858 1.00 54.69 101 GLU A CA 1
ATOM 793 C C . GLU A 1 101 ? 35.998 -4.826 -54.778 1.00 54.69 101 GLU A C 1
ATOM 795 O O . GLU A 1 101 ? 35.246 -4.503 -53.856 1.00 54.69 101 GLU A O 1
ATOM 800 N N . ASN A 1 102 ? 37.186 -4.228 -54.928 1.00 58.38 102 ASN A N 1
ATOM 801 C CA . ASN A 1 102 ? 37.736 -3.198 -54.052 1.00 58.38 102 ASN A CA 1
ATOM 802 C C . ASN A 1 102 ? 38.286 -1.978 -54.803 1.00 58.38 102 ASN A C 1
ATOM 804 O O . ASN A 1 102 ? 39.455 -1.624 -54.674 1.00 58.38 102 ASN A O 1
ATOM 808 N N . CYS A 1 103 ? 37.425 -1.290 -55.556 1.00 66.12 103 CYS A N 1
ATOM 809 C CA . CYS A 1 103 ? 37.764 0.018 -56.117 1.00 66.12 103 CYS A CA 1
ATOM 810 C C . CYS A 1 103 ? 38.020 1.062 -55.013 1.00 66.12 103 CYS A C 1
ATOM 812 O O . CYS A 1 103 ? 37.158 1.342 -54.175 1.00 66.12 103 CYS A O 1
ATOM 814 N N . SER A 1 104 ? 39.223 1.638 -55.021 1.00 67.00 104 SER A N 1
ATOM 815 C CA . SER A 1 104 ? 39.706 2.624 -54.049 1.00 67.00 104 SER A CA 1
ATOM 816 C C . SER A 1 104 ? 39.428 4.076 -54.453 1.00 67.00 104 SER A C 1
ATOM 818 O O . SER A 1 104 ? 39.858 4.987 -53.745 1.00 67.00 104 SER A O 1
ATOM 820 N N . CYS A 1 105 ? 38.707 4.319 -55.555 1.00 71.75 105 CYS A N 1
ATOM 821 C CA . CYS A 1 105 ? 38.420 5.670 -56.037 1.00 71.75 105 CYS A CA 1
ATOM 822 C C . CYS A 1 105 ? 37.570 6.472 -55.032 1.00 71.75 105 CYS A C 1
ATOM 824 O O . CYS A 1 105 ? 36.811 5.908 -54.235 1.00 71.75 105 CYS A O 1
ATOM 826 N N . CYS A 1 106 ? 37.653 7.804 -55.092 1.00 71.56 106 CYS A N 1
ATOM 827 C CA . CYS A 1 106 ? 36.935 8.688 -54.166 1.00 71.56 106 CYS A CA 1
ATOM 828 C C . CYS A 1 106 ? 35.411 8.450 -54.177 1.00 71.56 106 CYS A C 1
ATOM 830 O O . CYS A 1 106 ? 34.773 8.506 -53.129 1.00 71.56 106 CYS A O 1
ATOM 832 N N . MET A 1 107 ? 34.829 8.085 -55.324 1.00 76.75 107 MET A N 1
ATOM 833 C CA . MET A 1 107 ? 33.408 7.741 -55.445 1.00 76.75 107 MET A CA 1
ATOM 834 C C . MET A 1 107 ? 33.050 6.466 -54.676 1.00 76.75 107 MET A C 1
ATOM 836 O O . MET A 1 107 ? 32.066 6.444 -53.935 1.00 76.75 107 MET A O 1
ATOM 840 N N . CYS A 1 108 ? 33.856 5.409 -54.806 1.00 76.19 108 CYS A N 1
ATOM 841 C CA . CYS A 1 108 ? 33.653 4.166 -54.065 1.00 76.19 108 CYS A CA 1
ATOM 842 C C . CYS A 1 108 ? 33.883 4.363 -52.563 1.00 76.19 108 CYS A C 1
ATOM 844 O O . CYS A 1 108 ? 33.135 3.810 -51.756 1.00 76.19 108 CYS A O 1
ATOM 846 N N . GLN A 1 109 ? 34.839 5.209 -52.171 1.00 74.06 109 GLN A N 1
ATOM 847 C CA . GLN A 1 109 ? 35.037 5.586 -50.770 1.00 74.06 109 GLN A CA 1
ATOM 848 C C . GLN A 1 109 ? 33.822 6.329 -50.198 1.00 74.06 109 GLN A C 1
ATOM 850 O O . GLN A 1 109 ? 33.375 6.006 -49.099 1.00 74.06 109 GLN A O 1
ATOM 855 N N . VAL A 1 110 ? 33.228 7.263 -50.948 1.00 73.75 110 VAL A N 1
ATOM 856 C CA . VAL A 1 110 ? 32.006 7.980 -50.538 1.00 73.75 110 VAL A CA 1
ATOM 857 C C . VAL A 1 110 ? 30.785 7.053 -50.494 1.00 73.75 110 VAL A C 1
ATOM 859 O O . VAL A 1 110 ? 29.954 7.171 -49.593 1.00 73.75 110 VAL A O 1
ATOM 862 N N . ALA A 1 111 ? 30.672 6.097 -51.419 1.00 74.81 111 ALA A N 1
ATOM 863 C CA . ALA A 1 111 ? 29.593 5.109 -51.419 1.00 74.81 111 ALA A CA 1
ATOM 864 C C . ALA A 1 111 ? 29.692 4.122 -50.236 1.00 74.81 111 ALA A C 1
ATOM 866 O O . ALA A 1 111 ? 28.665 3.719 -49.672 1.00 74.81 111 ALA A O 1
ATOM 867 N N . ARG A 1 112 ? 30.915 3.750 -49.832 1.00 73.44 112 ARG A N 1
ATOM 868 C CA . ARG A 1 112 ? 31.193 2.833 -48.710 1.00 73.44 112 ARG A CA 1
ATOM 869 C C . ARG A 1 112 ? 31.131 3.542 -47.351 1.00 73.44 112 ARG A C 1
ATOM 871 O O . ARG A 1 112 ? 30.555 2.997 -46.413 1.00 73.44 112 ARG A O 1
ATOM 878 N N . GLY A 1 113 ? 31.667 4.757 -47.255 1.00 65.00 113 GLY A N 1
ATOM 879 C CA . GLY A 1 113 ? 31.781 5.536 -46.022 1.00 65.00 113 GLY A CA 1
ATOM 880 C C . GLY A 1 113 ? 30.520 6.305 -45.611 1.00 65.00 113 GLY A C 1
ATOM 881 O O . GLY A 1 113 ? 29.536 6.409 -46.345 1.00 65.00 113 GLY A O 1
ATOM 882 N N . ASN A 1 114 ? 30.567 6.863 -44.398 1.00 54.06 114 ASN A N 1
ATOM 883 C CA . ASN A 1 114 ? 29.615 7.859 -43.908 1.00 54.06 114 ASN A CA 1
ATOM 884 C C . ASN A 1 114 ? 30.226 9.252 -44.194 1.00 54.06 114 ASN A C 1
ATOM 886 O O . ASN A 1 114 ? 31.365 9.487 -43.784 1.00 54.06 114 ASN A O 1
ATOM 890 N N . PRO A 1 115 ? 29.540 10.179 -44.894 1.00 51.94 115 PRO A N 1
ATOM 891 C CA . PRO A 1 115 ? 30.158 11.377 -45.488 1.00 51.94 115 PRO A CA 1
ATOM 892 C C . PRO A 1 115 ? 30.693 12.411 -44.482 1.00 51.94 115 PRO A C 1
ATOM 894 O O . PRO A 1 115 ? 31.285 13.407 -44.888 1.00 51.94 115 PRO A O 1
ATOM 897 N N . TYR A 1 116 ? 30.504 12.191 -43.181 1.00 45.34 116 TYR A N 1
ATOM 898 C CA . TYR A 1 116 ? 30.856 13.142 -42.129 1.00 45.34 116 TYR A CA 1
ATOM 899 C C . TYR A 1 116 ? 32.364 13.271 -41.856 1.00 45.34 116 TYR A C 1
ATOM 901 O O . TYR A 1 116 ? 32.765 14.274 -41.279 1.00 45.34 116 TYR A O 1
ATOM 909 N N . ASN A 1 117 ? 33.205 12.326 -42.304 1.00 42.75 117 ASN A N 1
ATOM 910 C CA . ASN A 1 117 ? 34.614 12.264 -41.874 1.00 42.75 117 ASN A CA 1
ATOM 911 C C . ASN A 1 117 ? 35.672 12.392 -42.983 1.00 42.75 117 ASN A C 1
ATOM 913 O O . ASN A 1 117 ? 36.854 12.433 -42.663 1.00 42.75 117 ASN A O 1
ATOM 917 N N . LEU A 1 118 ? 35.297 12.459 -44.266 1.00 47.41 118 LEU A N 1
ATOM 918 C CA . LEU A 1 118 ? 36.285 12.435 -45.361 1.00 47.41 118 LEU A CA 1
ATOM 919 C C . LEU A 1 118 ? 36.654 13.819 -45.918 1.00 47.41 118 LEU A C 1
ATOM 921 O O . LEU A 1 118 ? 37.567 13.908 -46.723 1.00 47.41 118 LEU A O 1
ATOM 925 N N . GLY A 1 119 ? 35.975 14.903 -45.522 1.00 46.59 119 GLY A N 1
ATOM 926 C CA . GLY A 1 119 ? 36.345 16.270 -45.934 1.00 46.59 119 GLY A CA 1
ATOM 927 C C . GLY A 1 119 ? 36.248 16.569 -47.443 1.00 46.59 119 GLY A C 1
ATOM 928 O O . GLY A 1 119 ? 36.605 17.663 -47.863 1.00 46.59 119 GLY A O 1
ATOM 929 N N . LEU A 1 120 ? 35.738 15.630 -48.249 1.00 49.88 120 LEU A N 1
ATOM 930 C CA . LEU A 1 120 ? 35.672 15.709 -49.717 1.00 49.88 120 LEU A CA 1
ATOM 931 C C . LEU A 1 120 ? 34.441 16.464 -50.249 1.00 49.88 120 LEU A C 1
ATOM 933 O O . LEU A 1 120 ? 34.304 16.642 -51.456 1.00 49.88 120 LEU A O 1
ATOM 937 N N . ALA A 1 121 ? 33.526 16.895 -49.376 1.00 49.22 121 ALA A N 1
ATOM 938 C CA . ALA A 1 121 ? 32.371 17.685 -49.792 1.00 49.22 121 ALA A CA 1
ATOM 939 C C . ALA A 1 121 ? 32.783 19.151 -50.036 1.00 49.22 121 ALA A C 1
ATOM 941 O O . ALA A 1 121 ? 33.468 1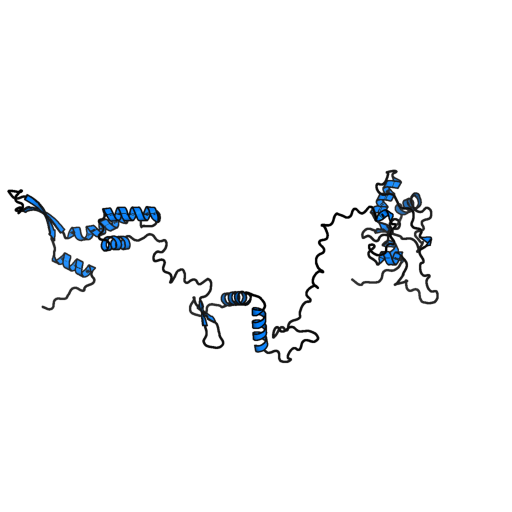9.729 -49.184 1.00 49.22 121 ALA A O 1
ATOM 942 N N . PRO A 1 122 ? 32.338 19.791 -51.135 1.00 47.22 122 PRO A N 1
ATOM 943 C CA . PRO A 1 122 ? 32.598 21.207 -51.369 1.00 47.22 122 PRO A CA 1
ATOM 944 C C . PRO A 1 122 ? 32.104 22.052 -50.183 1.00 47.22 122 PRO A C 1
ATOM 946 O O . PRO A 1 122 ? 30.949 21.950 -49.752 1.00 47.22 122 PRO A O 1
ATOM 949 N N . LYS A 1 123 ? 33.012 22.879 -49.639 1.00 44.50 123 LYS A N 1
ATOM 950 C CA . LYS A 1 123 ? 32.855 23.625 -48.373 1.00 44.50 123 LYS A CA 1
ATOM 951 C C . LYS A 1 123 ? 31.567 24.458 -48.305 1.00 44.50 123 LYS A C 1
ATOM 953 O O . LYS A 1 123 ? 31.033 24.652 -47.215 1.00 44.50 123 LYS A O 1
ATOM 958 N N . SER A 1 124 ? 31.028 24.891 -49.446 1.00 44.69 124 SER A N 1
ATOM 959 C CA . SER A 1 124 ? 29.829 25.734 -49.521 1.00 44.69 124 SER A CA 1
ATOM 960 C C . SER A 1 124 ? 28.534 25.048 -49.060 1.00 44.69 124 SER A C 1
ATOM 962 O O . SER A 1 124 ? 27.603 25.744 -48.670 1.00 44.69 124 SER A O 1
ATOM 964 N N . TYR A 1 125 ? 28.470 23.710 -48.984 1.00 42.38 125 TYR A N 1
ATOM 965 C CA . TYR A 1 125 ? 27.284 23.003 -48.460 1.00 42.38 125 TYR A CA 1
ATOM 966 C C . TYR A 1 125 ? 27.361 22.634 -46.972 1.00 42.38 125 TYR A C 1
ATOM 968 O O . TYR A 1 125 ? 26.360 22.200 -46.396 1.00 42.38 125 TYR A O 1
ATOM 976 N N . ASN A 1 126 ? 28.525 22.796 -46.337 1.00 46.69 126 ASN A N 1
ATOM 977 C CA . ASN A 1 126 ? 28.682 22.557 -44.898 1.00 46.69 126 ASN A CA 1
ATOM 978 C C . ASN A 1 126 ? 28.217 23.758 -44.058 1.00 46.69 126 ASN A C 1
ATOM 980 O O . ASN A 1 126 ? 27.956 23.597 -42.872 1.00 46.69 126 ASN A O 1
ATOM 984 N N . ALA A 1 127 ? 28.054 24.937 -44.670 1.00 45.25 127 ALA A N 1
ATOM 985 C CA . ALA A 1 127 ? 27.618 26.152 -43.980 1.00 45.25 127 ALA A CA 1
ATOM 986 C C . ALA A 1 127 ? 26.094 26.232 -43.754 1.00 45.25 127 ALA A C 1
ATOM 988 O O . ALA A 1 127 ? 25.651 26.903 -42.827 1.00 45.25 127 ALA A O 1
ATOM 989 N N . SER A 1 128 ? 25.285 25.545 -44.573 1.00 44.25 128 SER A N 1
ATOM 990 C CA . SER A 1 128 ? 23.821 25.738 -44.597 1.00 44.25 128 SER A CA 1
ATOM 991 C C . SER A 1 128 ? 23.011 24.610 -43.945 1.00 44.25 128 SER A C 1
ATOM 993 O O . SER A 1 128 ? 21.785 24.689 -43.843 1.00 44.25 128 SER A O 1
ATOM 995 N N . GLN A 1 129 ? 23.658 23.553 -43.440 1.00 47.75 129 GLN A N 1
ATOM 996 C CA . GLN A 1 129 ? 22.985 22.695 -42.468 1.00 47.75 129 GLN A CA 1
ATOM 997 C C . GLN A 1 129 ? 22.999 23.441 -41.141 1.00 47.75 129 GLN A C 1
ATOM 999 O O . GLN A 1 129 ? 23.965 23.346 -40.389 1.00 47.75 129 GLN A O 1
ATOM 1004 N N . LYS A 1 130 ? 21.928 24.206 -40.866 1.00 42.12 130 LYS A N 1
ATOM 1005 C CA . LYS A 1 130 ? 21.617 24.654 -39.506 1.00 42.12 130 LYS A CA 1
ATOM 1006 C C . LYS A 1 130 ? 21.827 23.439 -38.612 1.00 42.12 130 LYS A C 1
ATOM 1008 O O . LYS A 1 130 ? 21.078 22.471 -38.724 1.00 42.12 130 LYS A O 1
ATOM 1013 N N . SER A 1 131 ? 22.867 23.487 -37.780 1.00 43.97 131 SER A N 1
ATOM 1014 C CA . SER A 1 131 ? 22.965 22.645 -36.600 1.00 43.97 131 SER A CA 1
ATOM 1015 C C . SER A 1 131 ? 21.605 22.774 -35.931 1.00 43.97 131 SER A C 1
ATOM 1017 O O . SER A 1 131 ? 21.255 23.846 -35.432 1.00 43.97 131 SER A O 1
ATOM 1019 N N . THR A 1 132 ? 20.763 21.744 -36.047 1.00 47.09 132 THR A N 1
ATOM 1020 C CA . THR A 1 132 ? 19.609 21.604 -35.167 1.00 47.09 132 THR A CA 1
ATOM 1021 C C . THR A 1 132 ? 20.211 21.742 -33.793 1.00 47.09 132 THR A C 1
ATOM 1023 O O . THR A 1 132 ? 21.020 20.887 -33.439 1.00 47.09 132 THR A O 1
ATOM 1026 N N . ARG A 1 133 ? 19.935 22.869 -33.119 1.00 44.56 133 ARG A N 1
ATOM 1027 C CA . ARG A 1 133 ? 20.514 23.224 -31.825 1.00 44.56 133 ARG A CA 1
ATOM 1028 C C . ARG A 1 133 ? 20.330 22.027 -30.905 1.00 44.56 133 ARG A C 1
ATOM 1030 O O . ARG A 1 133 ? 19.265 21.837 -30.325 1.00 44.56 133 ARG A O 1
ATOM 1037 N N . GLY A 1 134 ? 21.354 21.185 -30.842 1.00 52.22 134 GLY A N 1
ATOM 1038 C CA . GLY A 1 134 ? 21.421 20.111 -29.884 1.00 52.22 134 GLY A CA 1
ATOM 1039 C C . GLY A 1 134 ? 21.446 20.768 -28.520 1.00 52.22 134 GLY A C 1
ATOM 1040 O O . GLY A 1 134 ? 22.066 21.822 -28.341 1.00 52.22 134 GLY A O 1
ATOM 1041 N N . ARG A 1 135 ? 20.748 20.155 -27.567 1.00 53.78 135 ARG A N 1
ATOM 1042 C CA . ARG A 1 135 ? 20.905 20.450 -26.145 1.00 53.78 135 ARG A CA 1
ATOM 1043 C C . ARG A 1 135 ? 22.405 20.615 -25.844 1.00 53.78 135 ARG A C 1
ATOM 1045 O O . ARG A 1 135 ? 23.180 19.795 -26.343 1.00 53.78 135 ARG A O 1
ATOM 1052 N N . PRO A 1 136 ? 22.826 21.647 -25.088 1.00 48.53 136 PRO A N 1
ATOM 1053 C CA . PRO A 1 136 ? 24.237 21.869 -24.797 1.00 48.53 136 PRO A CA 1
ATOM 1054 C C . PRO A 1 136 ? 24.881 20.568 -24.321 1.00 48.53 136 PRO A C 1
ATOM 1056 O O . PRO A 1 136 ? 24.336 19.883 -23.450 1.00 48.53 136 PRO A O 1
ATOM 1059 N N . VAL A 1 137 ? 26.011 20.215 -24.938 1.00 51.06 137 VAL A N 1
ATOM 1060 C CA . VAL A 1 137 ? 26.816 19.059 -24.548 1.00 51.06 137 VAL A CA 1
ATOM 1061 C C . VAL A 1 137 ? 27.358 19.358 -23.158 1.00 51.06 137 VAL A C 1
ATOM 1063 O O . VAL A 1 137 ? 28.392 20.002 -22.994 1.00 51.06 137 VAL A O 1
ATOM 1066 N N . VAL A 1 138 ? 26.640 18.897 -22.139 1.00 54.09 138 VAL A N 1
ATOM 1067 C CA . VAL A 1 138 ? 27.255 18.612 -20.850 1.00 54.09 138 VAL A CA 1
ATOM 1068 C C . VAL A 1 138 ? 28.346 17.603 -21.181 1.00 54.09 138 VAL A C 1
ATOM 1070 O O . VAL A 1 138 ? 28.036 16.538 -21.715 1.00 54.09 138 VAL A O 1
ATOM 1073 N N . LYS A 1 139 ? 29.618 17.953 -20.952 1.00 52.38 139 LYS A N 1
ATOM 1074 C CA . LYS A 1 139 ? 30.718 16.983 -20.966 1.00 52.38 139 LYS A CA 1
ATOM 1075 C C . LYS A 1 139 ? 30.400 15.961 -19.879 1.00 52.38 139 LYS A C 1
ATOM 1077 O O . LYS A 1 139 ? 30.793 16.134 -18.731 1.00 52.38 139 LYS A O 1
ATOM 1082 N N . GLN A 1 140 ? 29.599 14.957 -20.215 1.00 56.88 140 GLN A N 1
ATOM 1083 C CA . GLN A 1 140 ? 29.394 13.832 -19.333 1.00 56.88 140 GLN A CA 1
ATOM 1084 C C . GLN A 1 140 ? 30.764 13.163 -19.190 1.00 56.88 140 GLN A C 1
ATOM 1086 O O . GLN A 1 140 ? 31.455 12.997 -20.205 1.00 56.88 140 GLN A O 1
ATOM 1091 N N . PRO A 1 141 ? 31.199 12.832 -17.963 1.00 59.66 141 PRO A N 1
ATOM 1092 C CA . PRO A 1 141 ? 32.347 11.953 -17.790 1.00 59.66 141 PRO A CA 1
ATOM 1093 C C . PRO A 1 141 ? 32.125 10.721 -18.671 1.00 59.66 141 PRO A C 1
ATOM 1095 O O . PRO A 1 141 ? 30.977 10.296 -18.827 1.00 59.66 141 PRO A O 1
ATOM 1098 N N . MET A 1 142 ? 33.196 10.232 -19.311 1.00 62.66 142 MET A N 1
ATOM 1099 C CA . MET A 1 142 ? 33.130 9.151 -20.302 1.00 62.66 142 MET A CA 1
ATOM 1100 C C . MET A 1 142 ? 32.092 8.103 -19.887 1.00 62.66 142 MET A C 1
ATOM 1102 O O . MET A 1 142 ? 32.148 7.653 -18.738 1.00 62.66 142 MET A O 1
ATOM 1106 N N . PRO A 1 143 ? 31.144 7.734 -20.771 1.00 64.06 143 PRO A N 1
ATOM 1107 C CA . PRO A 1 143 ? 30.139 6.748 -20.423 1.00 64.06 143 PRO A CA 1
ATOM 1108 C C . PRO A 1 143 ? 30.869 5.498 -19.945 1.00 64.06 143 PRO A C 1
ATOM 1110 O O . PRO A 1 143 ? 31.738 4.973 -20.649 1.00 64.06 143 PRO A O 1
ATOM 1113 N N . LEU A 1 144 ? 30.560 5.085 -18.713 1.00 67.81 144 LEU A N 1
ATOM 1114 C CA . LEU A 1 144 ? 31.097 3.867 -18.124 1.00 67.81 144 LEU A CA 1
ATOM 1115 C C . LEU A 1 144 ? 30.955 2.739 -19.156 1.00 67.81 144 LEU A C 1
ATOM 1117 O O . LEU A 1 144 ? 29.917 2.663 -19.826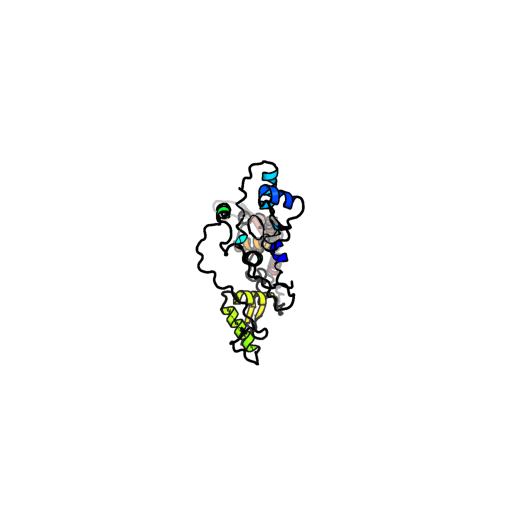 1.00 67.81 144 LEU A O 1
ATOM 1121 N N . PRO A 1 145 ? 31.988 1.896 -19.336 1.00 73.88 145 PRO A N 1
ATOM 1122 C CA . PRO A 1 145 ? 31.926 0.813 -20.303 1.00 73.88 145 PRO A CA 1
ATOM 1123 C C . PRO A 1 145 ? 30.664 -0.012 -20.051 1.00 73.88 145 PRO A C 1
ATOM 1125 O O . PRO A 1 145 ? 30.379 -0.382 -18.911 1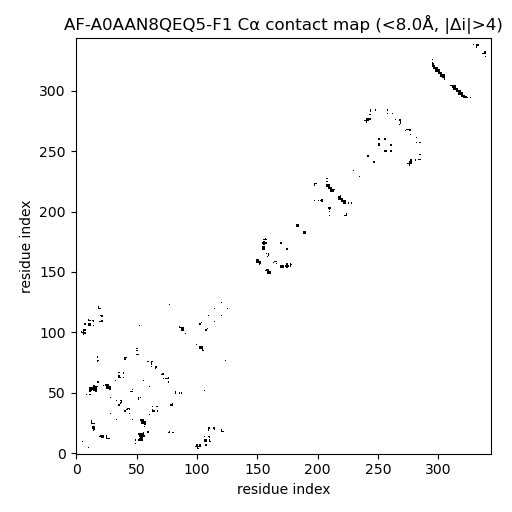.00 73.88 145 PRO A O 1
ATOM 1128 N N . LEU A 1 146 ? 29.905 -0.269 -21.121 1.00 73.56 146 LEU A N 1
ATOM 1129 C CA . LEU A 1 146 ? 28.669 -1.045 -21.051 1.00 73.56 146 LEU A CA 1
ATOM 1130 C C . LEU A 1 146 ? 28.939 -2.361 -20.300 1.00 73.56 146 LEU A C 1
ATOM 1132 O O . LEU A 1 146 ? 29.911 -3.054 -20.638 1.00 73.56 146 LEU A O 1
ATOM 1136 N N . PRO A 1 147 ? 28.119 -2.715 -19.293 1.00 69.12 147 PRO A N 1
ATOM 1137 C CA . PRO A 1 147 ? 28.328 -3.929 -18.522 1.00 69.12 147 PRO A CA 1
ATOM 1138 C C . PRO A 1 147 ? 28.280 -5.133 -19.464 1.00 69.12 147 PRO A C 1
ATOM 1140 O O . PRO A 1 147 ? 27.315 -5.339 -20.201 1.00 69.12 147 PRO A O 1
ATOM 1143 N N . ARG A 1 148 ? 29.358 -5.921 -19.474 1.00 76.19 148 ARG A N 1
ATOM 1144 C CA . ARG A 1 148 ? 29.414 -7.157 -20.257 1.00 76.19 148 ARG A CA 1
ATOM 1145 C C . ARG A 1 148 ? 28.573 -8.222 -19.548 1.00 76.19 148 ARG A C 1
ATOM 1147 O O . ARG A 1 148 ? 28.670 -8.331 -18.326 1.00 76.19 148 ARG A O 1
ATOM 1154 N N . PRO A 1 149 ? 27.792 -9.034 -20.277 1.00 76.44 149 PRO A N 1
ATOM 1155 C CA . PRO A 1 149 ? 27.022 -10.107 -19.663 1.00 76.44 149 PRO A CA 1
ATOM 1156 C C . PRO A 1 149 ? 27.972 -11.123 -19.014 1.00 76.44 149 PRO A C 1
ATOM 1158 O O . PRO A 1 149 ? 28.793 -11.748 -19.691 1.00 76.44 149 PRO A O 1
ATOM 1161 N N . VAL A 1 150 ? 27.870 -11.279 -17.693 1.00 80.31 150 VAL A N 1
ATOM 1162 C CA . VAL A 1 150 ? 28.618 -12.287 -16.932 1.00 80.31 150 VAL A CA 1
ATOM 1163 C C . VAL A 1 150 ? 27.897 -13.624 -17.081 1.00 80.31 150 VAL A C 1
ATOM 1165 O O . VAL A 1 150 ? 26.726 -13.745 -16.728 1.00 80.31 150 VAL A O 1
ATOM 1168 N N . LYS A 1 151 ? 28.584 -14.643 -17.608 1.00 84.19 151 LYS A N 1
ATOM 1169 C CA . LYS A 1 151 ? 28.036 -16.005 -17.658 1.00 84.19 151 LYS A CA 1
ATOM 1170 C C . LYS A 1 151 ? 28.088 -16.609 -16.259 1.00 84.19 151 LYS A C 1
ATOM 1172 O O . LYS A 1 151 ? 29.113 -16.518 -15.593 1.00 84.19 151 LYS A O 1
ATOM 1177 N N . VAL A 1 152 ? 27.015 -17.256 -15.820 1.00 87.38 152 VAL A N 1
ATOM 1178 C CA . VAL A 1 152 ? 26.927 -17.903 -14.501 1.00 87.38 152 VAL A CA 1
ATOM 1179 C C . VAL A 1 152 ? 26.632 -19.391 -14.661 1.00 87.38 152 VAL A C 1
ATOM 1181 O O . VAL A 1 152 ? 25.919 -19.789 -15.581 1.00 87.38 152 VAL A O 1
ATOM 1184 N N . CYS A 1 153 ? 27.192 -20.220 -13.781 1.00 86.12 153 CYS A N 1
ATOM 1185 C CA . CYS A 1 153 ? 26.900 -21.651 -13.744 1.00 86.12 153 CYS A CA 1
ATOM 1186 C C . CYS A 1 153 ? 25.460 -21.884 -13.262 1.00 86.12 153 CYS A C 1
ATOM 1188 O O . CYS A 1 153 ? 25.083 -21.388 -12.206 1.00 86.12 153 CYS A O 1
ATOM 1190 N N . GLN A 1 154 ? 24.664 -22.678 -13.983 1.00 82.38 154 GLN A N 1
ATOM 1191 C CA . GLN A 1 154 ? 23.269 -22.948 -13.594 1.00 82.38 154 GLN A CA 1
ATOM 1192 C C . GLN A 1 154 ? 23.131 -23.871 -12.373 1.00 82.38 154 GLN A C 1
ATOM 1194 O O . GLN A 1 154 ? 22.068 -23.926 -11.765 1.00 82.38 154 GLN A O 1
ATOM 1199 N N . ARG A 1 155 ? 24.191 -24.604 -12.007 1.00 82.88 155 ARG A N 1
ATOM 1200 C CA . ARG A 1 155 ? 24.169 -25.535 -10.870 1.00 82.88 155 ARG A CA 1
ATOM 1201 C C . ARG A 1 155 ? 24.539 -24.867 -9.544 1.00 82.88 155 ARG A C 1
ATOM 1203 O O . ARG A 1 155 ? 23.855 -25.085 -8.555 1.00 82.88 155 ARG A O 1
ATOM 1210 N N . CYS A 1 156 ? 25.587 -24.043 -9.524 1.00 83.12 156 CYS A N 1
ATOM 1211 C CA . CYS A 1 156 ? 26.087 -23.405 -8.296 1.00 83.12 156 CYS A CA 1
ATOM 1212 C C . CYS A 1 156 ? 26.211 -21.882 -8.375 1.00 83.12 156 CYS A C 1
ATOM 1214 O O . CYS A 1 156 ? 26.741 -21.281 -7.450 1.00 83.12 156 CYS A O 1
ATOM 1216 N N . TRP A 1 157 ? 25.715 -21.236 -9.434 1.00 81.94 157 TRP A N 1
ATOM 1217 C CA . TRP A 1 157 ? 25.580 -19.772 -9.532 1.00 81.94 157 TRP A CA 1
ATOM 1218 C C . TRP A 1 157 ? 26.890 -18.963 -9.464 1.00 81.94 157 TRP A C 1
ATOM 1220 O O . TRP A 1 157 ? 26.868 -17.730 -9.408 1.00 81.94 157 TRP A O 1
ATOM 1230 N N . GLN A 1 158 ? 28.046 -19.623 -9.549 1.00 85.25 158 GLN A N 1
ATOM 1231 C CA . GLN A 1 158 ? 29.355 -18.978 -9.647 1.00 85.25 158 GLN A CA 1
ATOM 1232 C C . GLN A 1 158 ? 29.551 -18.352 -11.046 1.00 85.25 158 GLN A C 1
ATOM 1234 O O . GLN A 1 158 ? 29.094 -18.938 -12.038 1.00 85.25 158 GLN A O 1
ATOM 1239 N N . PRO A 1 159 ? 30.204 -17.180 -11.178 1.00 84.88 159 PRO A N 1
ATOM 1240 C CA . PRO A 1 159 ? 30.596 -16.652 -12.483 1.00 84.88 159 PRO A CA 1
ATOM 1241 C C . PRO A 1 159 ? 31.521 -17.634 -13.214 1.00 84.88 159 PRO A C 1
ATOM 1243 O O . PRO A 1 159 ? 32.406 -18.245 -12.623 1.00 84.88 159 PRO A O 1
ATOM 1246 N N . THR A 1 160 ? 31.310 -17.782 -14.517 1.00 84.62 160 THR A N 1
ATOM 1247 C CA . THR A 1 160 ? 32.063 -18.674 -15.404 1.00 84.62 160 THR A CA 1
ATOM 1248 C C . THR A 1 160 ? 32.629 -17.867 -16.563 1.00 84.62 160 THR A C 1
ATOM 1250 O O . THR A 1 160 ? 31.968 -16.997 -17.132 1.00 84.62 160 THR A O 1
ATOM 1253 N N . GLY A 1 161 ? 33.877 -18.135 -16.928 1.00 80.94 161 GLY A N 1
ATOM 1254 C CA . GLY A 1 161 ? 34.561 -17.377 -17.964 1.00 80.94 161 GLY A CA 1
ATOM 1255 C C . GLY A 1 161 ? 35.966 -17.896 -18.204 1.00 80.94 161 GLY A C 1
ATOM 1256 O O . GLY A 1 161 ? 36.484 -18.714 -17.447 1.00 80.94 161 GLY A O 1
ATOM 1257 N N . ARG A 1 162 ? 36.596 -17.410 -19.274 1.00 75.19 162 ARG A N 1
ATOM 1258 C CA . ARG A 1 162 ? 38.014 -17.690 -19.514 1.00 75.19 162 ARG A CA 1
ATOM 1259 C C . ARG A 1 162 ? 38.824 -17.091 -18.360 1.00 75.19 162 ARG A C 1
ATOM 1261 O O . ARG A 1 162 ? 38.694 -15.901 -18.098 1.00 75.19 162 ARG A O 1
ATOM 1268 N N . GLY A 1 163 ? 39.618 -17.919 -17.682 1.00 77.88 163 GLY A N 1
ATOM 1269 C CA . GLY A 1 163 ? 40.441 -17.508 -16.538 1.00 77.88 163 GLY A CA 1
ATOM 1270 C C . GLY A 1 163 ? 39.750 -17.539 -15.169 1.00 77.88 163 GLY A C 1
ATOM 1271 O O . GLY A 1 163 ? 40.397 -17.206 -14.185 1.00 77.88 163 GLY A O 1
ATOM 1272 N N . ILE A 1 164 ? 38.479 -17.953 -15.073 1.00 78.88 164 ILE A N 1
ATOM 1273 C CA . ILE A 1 164 ? 37.794 -18.152 -13.784 1.00 78.88 164 ILE A CA 1
ATOM 1274 C C . ILE A 1 164 ? 37.778 -19.650 -13.472 1.00 78.88 164 ILE A C 1
ATOM 1276 O O . ILE A 1 164 ? 37.216 -20.432 -14.242 1.00 78.88 164 ILE A O 1
ATOM 1280 N N . SER A 1 165 ? 38.394 -20.056 -12.359 1.00 74.62 165 SER A N 1
ATOM 1281 C CA . SER A 1 165 ? 38.371 -21.445 -11.903 1.00 74.62 165 SER A CA 1
ATOM 1282 C C . SER A 1 165 ? 36.976 -21.803 -11.390 1.00 74.62 165 SER A C 1
ATOM 1284 O O . SER A 1 165 ? 36.450 -21.204 -10.453 1.00 74.62 165 SER A O 1
ATOM 1286 N N . HIS A 1 166 ? 36.362 -22.793 -12.031 1.00 77.25 166 HIS A N 1
ATOM 1287 C CA . HIS A 1 166 ? 35.089 -23.356 -11.611 1.00 77.25 166 HIS A CA 1
ATOM 1288 C C . HIS A 1 166 ? 35.316 -24.823 -11.211 1.00 77.25 166 HIS A C 1
ATOM 1290 O O . HIS A 1 166 ? 35.837 -25.577 -12.039 1.00 77.25 166 HIS A O 1
ATOM 1296 N N . PRO A 1 167 ? 35.000 -25.240 -9.968 1.00 76.56 167 PRO A N 1
ATOM 1297 C CA . PRO A 1 167 ? 35.215 -26.616 -9.535 1.00 76.56 167 PRO A CA 1
ATOM 1298 C C . PRO A 1 167 ? 34.421 -27.597 -10.406 1.00 76.56 167 PRO A C 1
ATOM 1300 O O . PRO A 1 167 ? 33.231 -27.412 -10.652 1.00 76.56 167 PRO A O 1
ATOM 1303 N N . VAL A 1 168 ? 35.093 -28.661 -10.856 1.00 70.06 168 VAL A N 1
ATOM 1304 C CA . VAL A 1 168 ? 34.527 -29.689 -11.753 1.00 70.06 168 VAL A CA 1
ATOM 1305 C C . VAL A 1 168 ? 33.308 -30.373 -11.124 1.00 70.06 168 VAL A C 1
ATOM 1307 O O . VAL A 1 168 ? 32.321 -30.649 -11.803 1.00 70.06 168 VAL A O 1
ATOM 1310 N N . ALA A 1 169 ? 33.344 -30.581 -9.807 1.00 71.19 169 ALA A N 1
ATOM 1311 C CA . ALA A 1 169 ? 32.230 -31.079 -9.013 1.00 71.19 169 ALA A CA 1
ATOM 1312 C C . ALA A 1 169 ? 31.491 -29.911 -8.338 1.00 71.19 169 ALA A C 1
ATOM 1314 O O . ALA A 1 169 ? 31.514 -29.781 -7.125 1.00 71.19 169 ALA A O 1
ATOM 1315 N N . CYS A 1 170 ? 30.873 -29.029 -9.124 1.00 80.44 170 CYS A N 1
ATOM 1316 C CA . CYS A 1 170 ? 29.973 -27.976 -8.634 1.00 80.44 170 CYS A CA 1
ATOM 1317 C C . CYS A 1 170 ? 28.892 -28.586 -7.715 1.00 80.44 170 CYS A C 1
ATOM 1319 O O . CYS A 1 170 ? 27.986 -29.274 -8.199 1.00 80.44 170 CYS A O 1
ATOM 1321 N N . THR A 1 171 ? 29.011 -28.381 -6.395 1.00 83.94 171 THR A N 1
ATOM 1322 C CA . THR A 1 171 ? 28.138 -29.018 -5.398 1.00 83.94 171 THR A CA 1
ATOM 1323 C C . THR A 1 171 ? 26.928 -28.150 -5.040 1.00 83.94 171 THR A C 1
ATOM 1325 O O . THR A 1 171 ? 26.908 -26.934 -5.238 1.00 83.94 171 THR A O 1
ATOM 1328 N N . LEU A 1 172 ? 25.896 -28.774 -4.459 1.00 79.62 172 LEU A N 1
ATOM 1329 C CA . LEU A 1 172 ? 24.732 -28.058 -3.922 1.00 79.62 172 LEU A CA 1
ATOM 1330 C C . LEU A 1 172 ? 25.080 -27.172 -2.715 1.00 79.62 172 LEU A C 1
ATOM 1332 O O . LEU A 1 172 ? 24.360 -26.214 -2.438 1.00 79.62 172 LEU A O 1
ATOM 1336 N N . ASN A 1 173 ? 26.160 -27.475 -1.991 1.00 81.75 173 ASN A N 1
ATOM 1337 C CA . ASN A 1 173 ? 26.608 -26.637 -0.881 1.00 81.75 173 ASN A CA 1
ATOM 1338 C C . ASN A 1 173 ? 27.220 -25.336 -1.406 1.00 81.75 173 ASN A C 1
ATOM 1340 O O . ASN A 1 173 ? 26.804 -24.269 -0.958 1.00 81.75 173 ASN A O 1
ATOM 1344 N N . ASP A 1 174 ? 28.059 -25.413 -2.443 1.00 81.19 174 ASP A N 1
ATOM 1345 C CA . ASP A 1 174 ? 28.600 -24.228 -3.123 1.00 81.19 174 ASP A CA 1
ATOM 1346 C C . ASP A 1 174 ? 27.471 -23.358 -3.694 1.00 81.19 174 ASP A C 1
ATOM 1348 O O . ASP A 1 174 ? 27.502 -22.134 -3.604 1.00 81.19 174 ASP A O 1
ATOM 1352 N N . ALA A 1 175 ? 26.421 -23.987 -4.237 1.00 82.44 175 ALA A N 1
ATOM 1353 C CA . ALA A 1 175 ? 25.237 -23.280 -4.723 1.00 82.44 175 ALA A CA 1
ATOM 1354 C C . ALA A 1 175 ? 24.550 -22.457 -3.622 1.00 82.44 175 ALA A C 1
ATOM 1356 O O . ALA A 1 175 ? 24.208 -21.293 -3.833 1.00 82.44 175 ALA A O 1
ATOM 1357 N N . ARG A 1 176 ? 24.359 -23.052 -2.439 1.00 81.94 176 ARG A N 1
ATOM 1358 C CA . ARG A 1 176 ? 23.739 -22.383 -1.285 1.00 81.94 176 ARG A CA 1
ATOM 1359 C C . ARG A 1 176 ? 24.599 -21.234 -0.773 1.00 81.94 176 ARG A C 1
ATOM 1361 O O . ARG A 1 176 ? 24.061 -20.176 -0.459 1.00 81.94 176 ARG A O 1
ATOM 1368 N N . GLU A 1 177 ? 25.910 -21.431 -0.699 1.00 83.94 177 GLU A N 1
ATOM 1369 C CA . GLU A 1 177 ? 26.847 -20.403 -0.242 1.00 83.94 177 GLU A CA 1
ATOM 1370 C C . GLU A 1 177 ? 26.926 -19.227 -1.219 1.00 83.94 177 GLU A C 1
ATOM 1372 O O . GLU A 1 177 ? 26.823 -18.078 -0.792 1.00 83.94 177 GLU A O 1
ATOM 1377 N N . ASN A 1 178 ? 26.991 -19.496 -2.524 1.00 84.62 178 ASN A N 1
ATOM 1378 C CA . ASN A 1 178 ? 27.012 -18.459 -3.556 1.00 84.62 178 ASN A CA 1
ATOM 1379 C C . ASN A 1 178 ? 25.706 -17.652 -3.597 1.00 84.62 178 ASN A C 1
ATOM 1381 O O . ASN A 1 178 ? 25.737 -16.431 -3.755 1.00 84.62 178 ASN A O 1
ATOM 1385 N N . LEU A 1 179 ? 24.549 -18.303 -3.424 1.00 82.56 179 LEU A N 1
ATOM 1386 C CA . LEU A 1 179 ? 23.266 -17.602 -3.307 1.00 82.56 179 LEU A CA 1
ATOM 1387 C C . LEU A 1 179 ? 23.210 -16.733 -2.044 1.00 82.56 179 LEU A C 1
ATOM 1389 O O . LEU A 1 179 ? 22.778 -15.583 -2.129 1.00 82.56 179 LEU A O 1
ATOM 1393 N N . ALA A 1 180 ? 23.691 -17.244 -0.905 1.00 81.88 180 ALA A N 1
ATOM 1394 C CA . ALA A 1 180 ? 23.769 -16.498 0.352 1.00 81.88 180 ALA A CA 1
ATOM 1395 C C . ALA A 1 180 ? 24.735 -15.300 0.284 1.00 81.88 180 ALA A C 1
ATOM 1397 O O . ALA A 1 180 ? 24.490 -14.277 0.917 1.00 81.88 180 ALA A O 1
ATOM 1398 N N . GLN A 1 181 ? 25.835 -15.403 -0.469 1.00 83.69 181 GLN A N 1
ATOM 1399 C CA . GLN A 1 181 ? 26.744 -14.278 -0.711 1.00 83.69 181 GLN A CA 1
ATOM 1400 C C . GLN A 1 181 ? 26.089 -13.212 -1.596 1.00 83.69 181 GLN A C 1
ATOM 1402 O O . GLN A 1 181 ? 26.056 -12.046 -1.212 1.00 83.69 181 GLN A O 1
ATOM 1407 N N . ARG A 1 182 ? 25.466 -13.604 -2.714 1.00 80.00 182 ARG A N 1
ATOM 1408 C CA . ARG A 1 182 ? 24.769 -12.668 -3.616 1.00 80.00 182 ARG A CA 1
ATOM 1409 C C . ARG A 1 182 ? 23.629 -11.905 -2.941 1.00 80.00 182 ARG A C 1
ATOM 1411 O O . ARG A 1 182 ? 23.421 -10.733 -3.231 1.00 80.00 182 ARG A O 1
ATOM 1418 N N . THR A 1 183 ? 22.909 -12.543 -2.017 1.00 82.81 183 THR A N 1
ATOM 1419 C CA . THR A 1 183 ? 21.850 -11.874 -1.236 1.00 82.81 183 THR A CA 1
ATOM 1420 C C . THR A 1 183 ? 22.389 -10.891 -0.190 1.00 82.81 183 THR A C 1
ATOM 1422 O O . THR A 1 183 ? 21.644 -10.041 0.289 1.00 82.81 183 THR A O 1
ATOM 1425 N N . LYS A 1 184 ? 23.680 -10.958 0.162 1.00 81.62 184 LYS A N 1
ATOM 1426 C CA . LYS A 1 184 ? 24.334 -9.958 1.025 1.00 81.62 184 LYS A CA 1
ATOM 1427 C C . LYS A 1 184 ? 24.870 -8.764 0.239 1.00 81.62 184 LYS A C 1
ATOM 1429 O O . LYS A 1 184 ? 24.943 -7.672 0.789 1.00 81.62 184 LYS A O 1
ATOM 1434 N N . GLU A 1 185 ? 25.255 -8.968 -1.021 1.00 83.50 185 GLU A N 1
ATOM 1435 C CA . GLU A 1 185 ? 25.796 -7.911 -1.888 1.00 83.50 185 GLU A CA 1
ATOM 1436 C C . GLU A 1 185 ? 24.753 -6.836 -2.222 1.00 83.50 185 GLU A C 1
ATOM 1438 O O . GLU A 1 185 ? 25.095 -5.662 -2.355 1.00 83.50 185 GLU A O 1
ATOM 1443 N N . ILE A 1 186 ? 23.478 -7.223 -2.338 1.00 79.81 186 ILE A N 1
ATOM 1444 C CA . ILE A 1 186 ? 22.379 -6.299 -2.628 1.00 79.81 186 ILE A CA 1
ATOM 1445 C C . ILE A 1 186 ? 21.611 -6.013 -1.327 1.00 79.81 186 ILE A C 1
ATOM 1447 O O . ILE A 1 186 ? 20.964 -6.929 -0.800 1.00 79.81 186 ILE A O 1
ATOM 1451 N N . PRO A 1 187 ? 21.625 -4.768 -0.809 1.00 78.62 187 PRO A N 1
ATOM 1452 C CA . PRO A 1 187 ? 20.900 -4.422 0.411 1.00 78.62 187 PRO A CA 1
ATOM 1453 C C . PRO A 1 187 ? 19.395 -4.674 0.237 1.00 78.62 187 PRO A C 1
ATOM 1455 O O . PRO A 1 187 ? 18.812 -4.314 -0.784 1.00 78.62 187 PRO A O 1
ATOM 1458 N N . GLY A 1 188 ? 18.774 -5.333 1.219 1.00 77.38 188 GLY A N 1
ATOM 1459 C CA . GLY A 1 188 ? 17.346 -5.681 1.212 1.00 77.38 188 GLY A CA 1
ATOM 1460 C C . GLY A 1 188 ? 16.957 -6.879 0.333 1.00 77.38 188 GLY A C 1
ATOM 1461 O O . GLY A 1 188 ? 15.826 -7.347 0.414 1.00 77.38 188 GLY A O 1
ATOM 1462 N N . SER A 1 189 ? 17.867 -7.438 -0.476 1.00 81.88 189 SER A N 1
ATOM 1463 C CA . SER A 1 189 ? 17.533 -8.593 -1.330 1.00 81.88 189 SER A CA 1
ATOM 1464 C C . SER A 1 189 ? 17.233 -9.866 -0.534 1.00 81.88 189 SER A C 1
ATOM 1466 O O . SER A 1 189 ? 16.354 -10.634 -0.918 1.00 81.88 189 SER A O 1
ATOM 1468 N N . ALA A 1 190 ? 17.904 -10.065 0.605 1.00 81.12 190 ALA A N 1
ATOM 1469 C CA . ALA A 1 190 ? 17.588 -11.145 1.534 1.00 81.12 190 ALA A CA 1
ATOM 1470 C C . ALA A 1 190 ? 16.148 -11.041 2.064 1.00 81.12 190 ALA A C 1
ATOM 1472 O O . ALA A 1 190 ? 15.464 -12.059 2.166 1.00 81.12 190 ALA A O 1
ATOM 1473 N N . ASP A 1 191 ? 15.670 -9.826 2.338 1.00 78.94 191 ASP A N 1
ATOM 1474 C CA . ASP A 1 191 ? 14.319 -9.587 2.852 1.00 78.94 191 ASP A CA 1
ATOM 1475 C C . ASP A 1 191 ? 13.264 -9.850 1.773 1.00 78.94 191 ASP A C 1
ATOM 1477 O O . ASP A 1 191 ? 12.264 -10.512 2.045 1.00 78.94 191 ASP A O 1
ATOM 1481 N N . ILE A 1 192 ? 13.523 -9.415 0.533 1.00 79.25 192 ILE A N 1
ATOM 1482 C CA . ILE A 1 192 ? 12.645 -9.662 -0.623 1.00 79.25 192 ILE A CA 1
ATOM 1483 C C . ILE A 1 192 ? 12.517 -11.166 -0.883 1.00 79.25 192 ILE A C 1
ATOM 1485 O O . ILE A 1 192 ? 11.410 -11.695 -0.905 1.00 79.25 192 ILE A O 1
ATOM 1489 N N . VAL A 1 193 ? 13.643 -11.880 -0.981 1.00 80.19 193 VAL A N 1
ATOM 1490 C CA . VAL A 1 193 ? 13.642 -13.337 -1.200 1.00 80.19 193 VAL A CA 1
ATOM 1491 C C . VAL A 1 193 ? 12.954 -14.065 -0.044 1.00 80.19 193 VAL A C 1
ATOM 1493 O O . VAL A 1 193 ? 12.219 -15.024 -0.262 1.00 80.19 193 VAL A O 1
ATOM 1496 N N . THR A 1 194 ? 13.156 -13.612 1.195 1.00 78.31 194 THR A N 1
ATOM 1497 C CA . THR A 1 194 ? 12.465 -14.187 2.356 1.00 78.31 194 THR A CA 1
ATOM 1498 C C . THR A 1 194 ? 10.957 -13.952 2.273 1.00 78.31 194 THR A C 1
ATOM 1500 O O . THR A 1 194 ? 10.193 -14.873 2.550 1.00 78.31 194 THR A O 1
ATOM 1503 N N . SER A 1 195 ? 10.518 -12.760 1.859 1.00 75.62 195 SER A N 1
ATOM 1504 C CA . SER A 1 195 ? 9.104 -12.433 1.654 1.00 75.62 195 SER A CA 1
ATOM 1505 C C . SER A 1 195 ? 8.464 -13.343 0.605 1.00 75.62 195 SER A C 1
ATOM 1507 O O . SER A 1 195 ? 7.430 -13.953 0.877 1.00 75.62 195 SER A O 1
ATOM 1509 N N . ASP A 1 196 ? 9.107 -13.506 -0.551 1.00 79.38 196 ASP A N 1
ATOM 1510 C CA . ASP A 1 196 ? 8.613 -14.359 -1.636 1.00 79.38 196 ASP A CA 1
ATOM 1511 C C . ASP A 1 196 ? 8.508 -15.825 -1.186 1.00 79.38 196 ASP A C 1
ATOM 1513 O O . ASP A 1 196 ? 7.468 -16.463 -1.348 1.00 79.38 196 ASP A O 1
ATOM 1517 N N . LEU A 1 197 ? 9.529 -16.340 -0.489 1.00 76.69 197 LEU A N 1
ATOM 1518 C CA . LEU A 1 197 ? 9.514 -17.701 0.062 1.00 76.69 197 LEU A CA 1
ATOM 1519 C C . LEU A 1 197 ? 8.441 -17.908 1.144 1.00 76.69 197 LEU A C 1
ATOM 1521 O O . LEU A 1 197 ? 7.916 -19.015 1.294 1.00 76.69 197 LEU A O 1
ATOM 1525 N N . LEU A 1 198 ? 8.123 -16.875 1.928 1.00 74.62 198 LEU A N 1
ATOM 1526 C CA . LEU A 1 198 ? 7.030 -16.920 2.903 1.00 74.62 198 LEU A CA 1
ATOM 1527 C C . LEU A 1 198 ? 5.653 -16.875 2.222 1.00 74.62 198 LEU A C 1
ATOM 1529 O O . LEU A 1 198 ? 4.710 -17.459 2.758 1.00 74.62 198 LEU A O 1
ATOM 1533 N N . HIS A 1 199 ? 5.536 -16.232 1.057 1.00 70.94 199 HIS A N 1
ATOM 1534 C CA . HIS A 1 199 ? 4.319 -16.229 0.242 1.00 70.94 199 HIS A CA 1
ATOM 1535 C C . HIS A 1 199 ? 4.088 -17.558 -0.489 1.00 70.94 199 HIS A C 1
ATOM 1537 O O . HIS A 1 199 ? 2.954 -18.031 -0.530 1.00 70.94 199 HIS A O 1
ATOM 1543 N N . GLU A 1 200 ? 5.143 -18.170 -1.031 1.00 72.88 200 GLU A N 1
ATOM 1544 C CA . GLU A 1 200 ? 5.056 -19.407 -1.817 1.00 72.88 200 GLU A CA 1
ATOM 1545 C C . GLU A 1 200 ? 4.814 -20.664 -0.972 1.00 72.88 200 GLU A C 1
ATOM 1547 O O . GLU A 1 200 ? 4.345 -21.672 -1.498 1.00 72.88 200 GLU A O 1
ATOM 1552 N N . ARG A 1 201 ? 5.132 -20.647 0.331 1.00 69.31 201 ARG A N 1
ATOM 1553 C CA . ARG A 1 201 ? 4.971 -21.833 1.183 1.00 69.31 201 ARG A CA 1
ATOM 1554 C C . ARG A 1 201 ? 3.488 -22.149 1.447 1.00 69.31 201 ARG A C 1
ATOM 1556 O O . ARG A 1 201 ? 2.826 -21.377 2.148 1.00 69.31 201 ARG A O 1
ATOM 1563 N N . PRO A 1 202 ? 2.974 -23.301 0.967 1.00 60.41 202 PRO A N 1
ATOM 1564 C CA . PRO A 1 202 ? 1.607 -23.721 1.240 1.00 60.41 202 PRO A CA 1
ATOM 1565 C C . PRO A 1 202 ? 1.426 -24.117 2.712 1.00 60.41 202 PRO A C 1
ATOM 1567 O O . PRO A 1 202 ? 2.382 -24.426 3.427 1.00 60.41 202 PRO A O 1
ATOM 1570 N N . GLU A 1 203 ? 0.172 -24.058 3.154 1.00 57.00 203 GLU A N 1
ATOM 1571 C CA . GLU A 1 203 ? -0.304 -24.175 4.534 1.00 57.00 203 GLU A CA 1
ATOM 1572 C C . GLU A 1 203 ? 0.266 -25.395 5.277 1.00 57.00 203 GLU A C 1
ATOM 1574 O O . GLU A 1 203 ? -0.204 -26.522 5.149 1.00 57.00 203 GLU A O 1
ATOM 1579 N N . SER A 1 204 ? 1.288 -25.167 6.103 1.00 51.75 204 SER A N 1
ATOM 1580 C CA . SER A 1 204 ? 1.800 -26.172 7.034 1.00 51.75 204 SER A CA 1
ATOM 1581 C C . SER A 1 204 ? 0.928 -26.195 8.294 1.00 51.75 204 SER A C 1
ATOM 1583 O O . SER A 1 204 ? 1.181 -25.451 9.238 1.00 51.75 204 SER A O 1
ATOM 1585 N N . CYS A 1 205 ? -0.072 -27.073 8.284 1.00 48.44 205 CYS A N 1
ATOM 1586 C CA . CYS A 1 205 ? -0.837 -27.681 9.387 1.00 48.44 205 CYS A CA 1
ATOM 1587 C C . CYS A 1 205 ? -1.491 -26.844 10.507 1.00 48.44 205 CYS A C 1
ATOM 1589 O O . CYS A 1 205 ? -2.320 -27.425 11.186 1.00 48.44 205 CYS A O 1
ATOM 1591 N N . ASP A 1 206 ? -1.248 -25.542 10.694 1.00 54.72 206 ASP A N 1
ATOM 1592 C CA . ASP A 1 206 ? -1.904 -24.770 11.782 1.00 54.72 206 ASP A CA 1
ATOM 1593 C C . ASP A 1 206 ? -2.309 -23.333 11.383 1.00 54.72 206 ASP A C 1
ATOM 1595 O O . ASP A 1 206 ? -2.343 -22.424 12.217 1.00 54.72 206 ASP A O 1
ATOM 1599 N N . GLY A 1 207 ? -2.572 -23.094 10.089 1.00 58.94 207 GLY A N 1
ATOM 1600 C CA . GLY A 1 207 ? -3.214 -21.887 9.524 1.00 58.94 207 GLY A CA 1
ATOM 1601 C C . GLY A 1 207 ? -2.542 -20.517 9.755 1.00 58.94 207 GLY A C 1
ATOM 1602 O O . GLY A 1 207 ? -2.917 -19.540 9.115 1.00 58.94 207 GLY A O 1
ATOM 1603 N N . SER A 1 208 ? -1.552 -20.413 10.645 1.00 64.88 208 SER A N 1
ATOM 1604 C CA . SER A 1 208 ? -1.052 -19.143 11.194 1.00 64.88 208 SER A CA 1
ATOM 1605 C C . SER A 1 208 ? 0.477 -19.061 11.290 1.00 64.88 208 SER A C 1
ATOM 1607 O O . SER A 1 208 ? 1.037 -17.960 11.337 1.00 64.88 208 SER A O 1
ATOM 1609 N N . THR A 1 209 ? 1.177 -20.198 11.253 1.00 71.50 209 THR A N 1
ATOM 1610 C CA . THR A 1 209 ? 2.629 -20.275 11.468 1.00 71.50 209 THR A CA 1
ATOM 1611 C C . THR A 1 209 ? 3.334 -21.111 10.403 1.00 71.50 209 THR A C 1
ATOM 1613 O O . THR A 1 209 ? 2.946 -22.231 10.085 1.00 71.50 209 THR A O 1
ATOM 1616 N N . ILE A 1 210 ? 4.429 -20.570 9.871 1.00 75.06 210 ILE A N 1
ATOM 1617 C CA . ILE A 1 210 ? 5.319 -21.198 8.895 1.00 75.06 210 ILE A CA 1
ATOM 1618 C C . ILE A 1 210 ? 6.558 -21.708 9.636 1.00 75.06 210 ILE A C 1
ATOM 1620 O O . ILE A 1 210 ? 7.251 -20.946 10.312 1.00 75.06 210 ILE A O 1
ATOM 1624 N N . LYS A 1 211 ? 6.874 -23.001 9.505 1.00 77.25 211 LYS A N 1
ATOM 1625 C CA . LYS A 1 211 ? 8.103 -23.588 10.067 1.00 77.25 211 LYS A CA 1
ATOM 1626 C C . LYS A 1 211 ? 9.275 -23.400 9.105 1.00 77.25 211 LYS A C 1
ATOM 1628 O O . LYS A 1 211 ? 9.342 -24.050 8.065 1.00 77.25 211 LYS A O 1
ATOM 1633 N N . ILE A 1 212 ? 10.212 -22.523 9.440 1.00 77.19 212 ILE A N 1
ATOM 1634 C CA . ILE A 1 212 ? 11.451 -22.281 8.697 1.00 77.19 212 ILE A CA 1
ATOM 1635 C C . ILE A 1 212 ? 12.513 -23.287 9.146 1.00 77.19 212 ILE A C 1
ATOM 1637 O O . ILE A 1 212 ? 12.827 -23.412 10.333 1.00 77.19 212 ILE A O 1
ATOM 1641 N N . ALA A 1 213 ? 13.066 -24.020 8.179 1.00 70.19 213 ALA A N 1
ATOM 1642 C CA . ALA A 1 213 ? 14.180 -24.924 8.420 1.00 70.19 213 ALA A CA 1
ATOM 1643 C C . ALA A 1 213 ? 15.450 -24.099 8.666 1.00 70.19 213 ALA A C 1
ATOM 1645 O O . ALA A 1 213 ? 15.800 -23.235 7.864 1.00 70.19 213 ALA A O 1
ATOM 1646 N N . THR A 1 214 ? 16.130 -24.366 9.775 1.00 74.19 214 THR A N 1
ATOM 1647 C CA . THR A 1 214 ? 17.407 -23.744 10.142 1.00 74.19 214 THR A CA 1
ATOM 1648 C C . THR A 1 214 ? 18.483 -24.823 10.254 1.00 74.19 214 THR A C 1
ATOM 1650 O O . THR A 1 214 ? 18.190 -26.013 10.163 1.00 74.19 214 THR A O 1
ATOM 1653 N N . ARG A 1 215 ? 19.744 -24.434 10.489 1.00 68.62 215 ARG A N 1
ATOM 1654 C CA . ARG A 1 215 ? 20.840 -25.381 10.791 1.00 68.62 215 ARG A CA 1
ATOM 1655 C C . ARG A 1 215 ? 20.699 -26.070 12.168 1.00 68.62 215 ARG A C 1
ATOM 1657 O O . ARG A 1 215 ? 21.618 -26.758 12.592 1.00 68.62 215 ARG A O 1
ATOM 1664 N N . GLY A 1 216 ? 19.578 -25.874 12.866 1.00 70.38 216 GLY A N 1
ATOM 1665 C CA . GLY A 1 216 ? 19.273 -26.448 14.174 1.00 70.38 216 GLY A CA 1
ATOM 1666 C C . GLY A 1 216 ? 17.770 -26.684 14.332 1.00 70.38 216 GLY A C 1
ATOM 1667 O O . GLY A 1 216 ? 17.109 -27.174 13.417 1.00 70.38 216 GLY A O 1
ATOM 1668 N N . ARG A 1 217 ? 17.204 -26.332 15.494 1.00 70.00 217 ARG A N 1
ATOM 1669 C CA . ARG A 1 217 ? 15.758 -26.458 15.732 1.00 70.00 217 ARG A CA 1
ATOM 1670 C C . ARG A 1 217 ? 14.985 -25.538 14.780 1.00 70.00 217 ARG A C 1
ATOM 1672 O O . ARG A 1 217 ? 15.302 -24.354 14.666 1.00 70.00 217 ARG A O 1
ATOM 1679 N N . SER A 1 218 ? 13.961 -26.080 14.121 1.00 76.38 218 SER A N 1
ATOM 1680 C CA . SER A 1 218 ? 13.098 -25.322 13.210 1.00 76.38 218 SER A CA 1
ATOM 1681 C C . SER A 1 218 ? 12.525 -24.083 13.900 1.00 76.38 218 SER A C 1
ATOM 1683 O O . SER A 1 218 ? 11.957 -24.199 14.990 1.00 76.38 218 SER A O 1
ATOM 1685 N N . LEU A 1 219 ? 12.639 -22.923 13.257 1.00 76.31 219 LEU A N 1
ATOM 1686 C CA . LEU A 1 219 ? 12.027 -21.682 13.727 1.00 76.31 219 LEU A CA 1
ATOM 1687 C C . LEU A 1 219 ? 10.584 -21.606 13.234 1.00 76.31 219 LEU A C 1
ATOM 1689 O O . LEU A 1 219 ? 10.294 -21.995 12.107 1.00 76.31 219 LEU A O 1
ATOM 1693 N N . SER A 1 220 ? 9.674 -21.099 14.060 1.00 76.81 220 SER A N 1
ATOM 1694 C CA . SER A 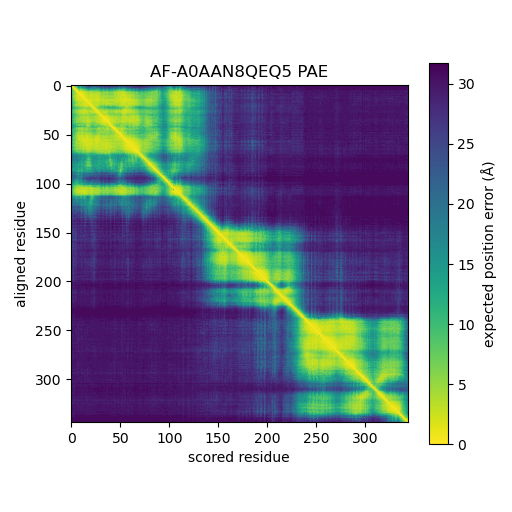1 220 ? 8.285 -20.862 13.663 1.00 76.81 220 SER A CA 1
ATOM 1695 C C . SER A 1 220 ? 8.060 -19.362 13.504 1.00 76.81 220 SER A C 1
ATOM 1697 O O . SER A 1 220 ? 8.297 -18.604 14.441 1.00 76.81 220 SER A O 1
ATOM 1699 N N . VAL A 1 221 ? 7.644 -18.932 12.313 1.00 73.44 221 VAL A N 1
ATOM 1700 C CA . VAL A 1 221 ? 7.402 -17.525 11.968 1.00 73.44 221 VAL A CA 1
ATOM 1701 C C . VAL A 1 221 ? 5.939 -17.354 11.582 1.00 73.44 221 VAL A C 1
ATOM 1703 O O . VAL A 1 221 ? 5.390 -18.174 10.851 1.00 73.44 221 VAL A O 1
ATOM 1706 N N . LYS A 1 222 ? 5.283 -16.303 12.082 1.00 70.12 222 LYS A N 1
ATOM 1707 C CA . LYS A 1 222 ? 3.892 -15.995 11.717 1.00 70.12 222 LYS A CA 1
ATOM 1708 C C . LYS A 1 222 ? 3.816 -15.566 10.253 1.00 70.12 222 LYS A C 1
ATOM 1710 O O . LYS A 1 222 ? 4.651 -14.786 9.800 1.00 70.12 222 LYS A O 1
ATOM 1715 N N . LYS A 1 223 ? 2.822 -16.065 9.517 1.00 68.44 223 LYS A N 1
ATOM 1716 C CA . LYS A 1 223 ? 2.660 -15.737 8.095 1.00 68.44 223 LYS A CA 1
ATOM 1717 C C . LYS A 1 223 ? 2.300 -14.247 7.919 1.00 68.44 223 LYS A C 1
ATOM 1719 O O . LYS A 1 223 ? 1.359 -13.783 8.566 1.00 68.44 223 LYS A O 1
ATOM 1724 N N . PRO A 1 224 ? 2.999 -13.490 7.052 1.00 57.50 224 PRO A N 1
ATOM 1725 C CA . PRO A 1 224 ? 2.611 -12.118 6.728 1.00 57.50 224 PRO A CA 1
ATOM 1726 C C . PRO A 1 224 ? 1.236 -12.124 6.044 1.00 57.50 224 PRO A C 1
ATOM 1728 O O . PRO A 1 224 ? 0.969 -12.947 5.173 1.00 57.50 224 PRO A O 1
ATOM 1731 N N . GLY A 1 225 ? 0.319 -11.262 6.487 1.00 58.19 225 GLY A N 1
ATOM 1732 C CA . GLY A 1 225 ? -1.074 -11.249 6.012 1.00 58.19 225 GLY A CA 1
ATOM 1733 C C . GLY A 1 225 ? -2.009 -12.229 6.734 1.00 58.19 225 GLY A C 1
ATOM 1734 O O . GLY A 1 225 ? -3.197 -11.943 6.841 1.00 58.19 225 GLY A O 1
ATOM 1735 N N . CYS A 1 226 ? -1.484 -13.284 7.371 1.00 48.41 226 CYS A N 1
ATOM 1736 C CA . CYS A 1 226 ? -2.131 -13.866 8.549 1.00 48.41 226 CYS A CA 1
ATOM 1737 C C . CYS A 1 226 ? -1.783 -12.984 9.747 1.00 48.41 226 CYS A C 1
ATOM 1739 O O . CYS A 1 226 ? -1.143 -13.412 10.712 1.00 48.41 226 CYS A O 1
ATOM 1741 N N . SER A 1 227 ? -2.255 -11.733 9.729 1.00 45.03 227 SER A N 1
ATOM 1742 C CA . SER A 1 227 ? -2.698 -11.218 11.011 1.00 45.03 227 SER A CA 1
ATOM 1743 C C . SER A 1 227 ? -3.692 -12.268 11.500 1.00 45.03 227 SER A C 1
ATOM 1745 O O . SER A 1 227 ? -4.597 -12.682 10.773 1.00 45.03 227 SER A O 1
ATOM 1747 N N . ASN A 1 228 ? -3.489 -12.791 12.705 1.00 46.06 228 ASN A N 1
ATOM 1748 C CA . ASN A 1 228 ? -4.628 -13.297 13.451 1.00 46.06 228 ASN A CA 1
ATOM 1749 C C . ASN A 1 228 ? -5.710 -12.238 13.246 1.00 46.06 228 ASN A C 1
ATOM 1751 O O . ASN A 1 228 ? -5.457 -11.132 13.717 1.00 46.06 228 ASN A O 1
ATOM 1755 N N . LYS A 1 229 ? -6.788 -12.512 12.493 1.00 44.06 229 LYS A N 1
ATOM 1756 C CA . LYS A 1 229 ? -7.931 -11.609 12.273 1.00 44.06 229 LYS A CA 1
ATOM 1757 C C . LYS A 1 229 ? -8.219 -10.835 13.558 1.00 44.06 229 LYS A C 1
ATOM 1759 O O . LYS A 1 229 ? -8.924 -11.399 14.377 1.00 44.06 229 LYS A O 1
ATOM 1764 N N . ALA A 1 230 ? -7.608 -9.672 13.807 1.00 44.19 230 ALA A N 1
ATOM 1765 C CA . ALA A 1 230 ? -7.579 -9.022 15.125 1.00 44.19 230 ALA A CA 1
ATOM 1766 C C . ALA A 1 230 ? -7.792 -9.988 16.329 1.00 44.19 230 ALA A C 1
ATOM 1768 O O . ALA A 1 230 ? -8.603 -9.737 17.211 1.00 44.19 230 ALA A O 1
ATOM 1769 N N . GLY A 1 231 ? -7.142 -11.162 16.314 1.00 45.47 231 GLY A N 1
ATOM 1770 C CA . GLY A 1 231 ? -7.673 -12.332 17.042 1.00 45.47 231 GLY A CA 1
ATOM 1771 C C . GLY A 1 231 ? -7.069 -12.498 18.428 1.00 45.47 231 GLY A C 1
ATOM 1772 O O . GLY A 1 231 ? -7.486 -13.347 19.206 1.00 45.47 231 GLY A O 1
ATOM 1773 N N . ALA A 1 232 ? -6.049 -11.697 18.727 1.00 42.78 232 ALA A N 1
ATOM 1774 C CA . ALA A 1 232 ? -5.336 -11.732 20.000 1.00 42.78 232 ALA A CA 1
ATOM 1775 C C . ALA A 1 232 ? -4.835 -10.356 20.470 1.00 42.78 232 ALA A C 1
ATOM 1777 O O . ALA A 1 232 ? -4.308 -10.251 21.570 1.00 42.78 232 ALA A O 1
ATOM 1778 N N . SER A 1 233 ? -5.047 -9.290 19.696 1.00 43.75 233 SER A N 1
ATOM 1779 C CA . SER A 1 233 ? -5.222 -7.950 20.254 1.00 43.75 233 SER A CA 1
ATOM 1780 C C . SER A 1 233 ? -6.718 -7.679 20.212 1.00 43.75 233 SER A C 1
ATOM 1782 O O . SER A 1 233 ? -7.207 -7.047 19.279 1.00 43.75 233 SER A O 1
ATOM 1784 N N . ARG A 1 234 ? -7.452 -8.255 21.173 1.00 46.62 234 ARG A N 1
ATOM 1785 C CA . ARG A 1 234 ? -8.849 -7.899 21.422 1.00 46.62 234 ARG A CA 1
ATOM 1786 C C . ARG A 1 234 ? -8.893 -6.381 21.611 1.00 46.62 234 ARG A C 1
ATOM 1788 O O . ARG A 1 234 ? -8.643 -5.894 22.709 1.00 46.62 234 ARG A O 1
ATOM 1795 N N . ALA A 1 235 ? -9.242 -5.626 20.572 1.00 46.47 235 ALA A N 1
ATOM 1796 C CA . ALA A 1 235 ? -10.133 -4.515 20.835 1.00 46.47 235 ALA A CA 1
ATOM 1797 C C . ALA A 1 235 ? -11.318 -5.169 21.555 1.00 46.47 235 ALA A C 1
ATOM 1799 O O . ALA A 1 235 ? -11.947 -6.071 21.006 1.00 46.47 235 ALA A O 1
ATOM 1800 N N . LEU A 1 236 ? -11.528 -4.831 22.829 1.00 52.69 236 LEU A N 1
ATOM 1801 C CA . LEU A 1 236 ? -12.600 -5.414 23.648 1.00 52.69 236 LEU A CA 1
ATOM 1802 C C . LEU A 1 236 ? -13.987 -5.227 23.013 1.00 52.69 236 LEU A C 1
ATOM 1804 O O . LEU A 1 236 ? -14.934 -5.889 23.416 1.00 52.69 236 LEU A O 1
ATOM 1808 N N . PHE A 1 237 ? -14.085 -4.360 22.008 1.00 55.19 237 PHE A N 1
ATOM 1809 C CA . PHE A 1 237 ? -15.295 -4.068 21.275 1.00 55.19 237 PHE A CA 1
ATOM 1810 C C . PHE A 1 237 ? -15.025 -4.298 19.788 1.00 55.19 237 PHE A C 1
ATOM 1812 O O . PHE A 1 237 ? -14.208 -3.598 19.188 1.00 55.19 237 PHE A O 1
ATOM 1819 N N . ALA A 1 238 ? -15.724 -5.274 19.207 1.00 59.09 238 ALA A N 1
ATOM 1820 C CA . ALA A 1 238 ? -16.075 -5.21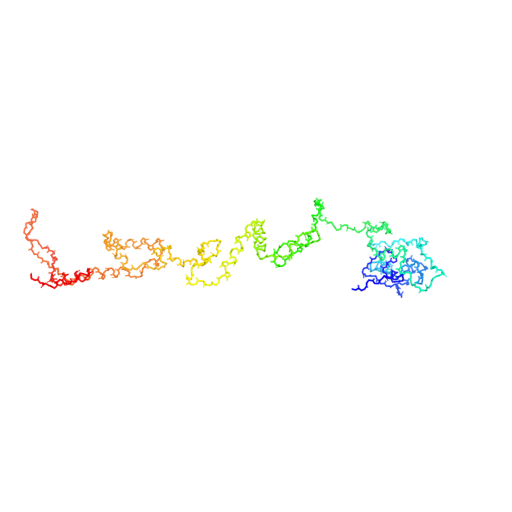0 17.795 1.00 59.09 238 ALA A CA 1
ATOM 1821 C C . ALA A 1 238 ? -16.843 -3.895 17.540 1.00 59.09 238 ALA A C 1
ATOM 1823 O O . ALA A 1 238 ? -17.392 -3.310 18.479 1.00 59.09 238 ALA A O 1
ATOM 1824 N N . ASP A 1 239 ? -16.934 -3.433 16.291 1.00 64.88 239 ASP A N 1
ATOM 1825 C CA . ASP A 1 239 ? -17.794 -2.294 15.900 1.00 64.88 239 ASP A CA 1
ATOM 1826 C C . ASP A 1 239 ? -19.304 -2.615 16.012 1.00 64.88 239 ASP A C 1
ATOM 1828 O O . ASP A 1 239 ? -20.146 -2.058 15.310 1.00 64.88 239 ASP A O 1
ATOM 1832 N N . GLU A 1 240 ? -19.656 -3.532 16.905 1.00 76.38 240 GLU A N 1
ATOM 1833 C CA . GLU A 1 240 ? -21.010 -3.902 17.260 1.00 76.38 240 GLU A CA 1
ATOM 1834 C C . GLU A 1 240 ? -21.537 -2.943 18.335 1.00 76.38 240 GLU A C 1
ATOM 1836 O O . GLU A 1 240 ? -20.791 -2.379 19.149 1.00 76.38 240 GLU A O 1
ATOM 1841 N N . ALA A 1 241 ? -22.849 -2.725 18.311 1.00 80.88 241 ALA A N 1
ATOM 1842 C CA . ALA A 1 241 ? -23.519 -1.928 19.322 1.00 80.88 241 ALA A CA 1
ATOM 1843 C C . ALA A 1 241 ? -23.363 -2.602 20.695 1.00 80.88 241 ALA A C 1
ATOM 1845 O O . ALA A 1 241 ? -23.480 -3.819 20.811 1.00 80.88 241 ALA A O 1
ATOM 1846 N N . VAL A 1 242 ? -23.097 -1.817 21.743 1.00 84.38 242 VAL A N 1
ATOM 1847 C CA . VAL A 1 242 ? -22.985 -2.361 23.104 1.00 84.38 242 VAL A CA 1
ATOM 1848 C C . VAL A 1 242 ? -24.349 -2.919 23.534 1.00 84.38 242 VAL A C 1
ATOM 1850 O O . VAL A 1 242 ? -25.325 -2.154 23.494 1.00 84.38 242 VAL A O 1
ATOM 1853 N N . PRO A 1 243 ? -24.419 -4.193 23.969 1.00 85.69 243 PRO A N 1
ATOM 1854 C CA . PRO A 1 243 ? -25.676 -4.822 24.328 1.00 85.69 243 PRO A CA 1
ATOM 1855 C C . PRO A 1 243 ? -26.226 -4.313 25.660 1.00 85.69 243 PRO A C 1
ATOM 1857 O O . PRO A 1 243 ? -25.475 -3.890 26.549 1.00 85.69 243 PRO A O 1
ATOM 1860 N N . ALA A 1 244 ? -27.545 -4.394 25.835 1.00 85.69 244 ALA A N 1
ATOM 1861 C CA . ALA A 1 244 ? -28.205 -3.962 27.068 1.00 85.69 244 ALA A CA 1
ATOM 1862 C C . ALA A 1 244 ? -27.718 -4.703 28.328 1.00 85.69 244 ALA A C 1
ATOM 1864 O O . ALA A 1 244 ? -27.706 -4.124 29.416 1.00 85.69 244 ALA A O 1
ATOM 1865 N N . THR A 1 245 ? -27.264 -5.953 28.199 1.00 85.38 245 THR A N 1
ATOM 1866 C CA . THR A 1 245 ? -26.716 -6.751 29.309 1.00 85.38 245 THR A CA 1
ATOM 1867 C C . THR A 1 245 ? -25.437 -6.146 29.891 1.00 85.38 245 THR A C 1
ATOM 1869 O O . THR A 1 245 ? -25.299 -6.039 31.110 1.00 85.38 245 THR A O 1
ATOM 1872 N N . GLU A 1 246 ? -24.529 -5.669 29.039 1.00 86.69 246 GLU A N 1
ATOM 1873 C CA . GLU A 1 246 ? -23.298 -4.997 29.469 1.00 86.69 246 GLU A CA 1
ATOM 1874 C C . GLU A 1 246 ? -23.591 -3.617 30.066 1.00 86.69 246 GLU A C 1
ATOM 1876 O O . GLU A 1 246 ? -22.923 -3.179 31.002 1.00 86.69 246 GLU A O 1
ATOM 1881 N N . ILE A 1 247 ? -24.641 -2.945 29.591 1.00 88.56 247 ILE A N 1
ATOM 1882 C CA . ILE A 1 247 ? -25.089 -1.671 30.166 1.00 88.56 247 ILE A CA 1
ATOM 1883 C C . ILE A 1 247 ? -25.748 -1.886 31.533 1.00 88.56 247 ILE A C 1
ATOM 1885 O O . ILE A 1 247 ? -25.526 -1.088 32.443 1.00 88.56 247 ILE A O 1
ATOM 1889 N N . SER A 1 248 ? -26.500 -2.973 31.717 1.00 85.50 248 SER A N 1
ATOM 1890 C CA . SER A 1 248 ? -27.022 -3.373 33.028 1.00 85.50 248 SER A CA 1
ATOM 1891 C C . SER A 1 248 ? -25.874 -3.665 33.998 1.00 85.50 248 SER A C 1
ATOM 1893 O O . SER A 1 248 ? -25.846 -3.132 35.106 1.00 85.50 248 SER A O 1
ATOM 1895 N N . ARG A 1 249 ? -24.843 -4.391 33.547 1.00 87.12 249 ARG A N 1
ATOM 1896 C CA . ARG A 1 249 ? -23.622 -4.618 34.330 1.00 87.12 249 ARG A CA 1
ATOM 1897 C C . ARG A 1 249 ? -22.902 -3.313 34.678 1.00 87.12 249 ARG A C 1
ATOM 1899 O O . ARG A 1 249 ? -22.467 -3.141 35.817 1.00 87.12 249 ARG A O 1
ATOM 1906 N N . PHE A 1 250 ? -22.789 -2.387 33.728 1.00 88.44 250 PHE A N 1
ATOM 1907 C CA . PHE A 1 250 ? -22.235 -1.048 33.941 1.00 88.44 250 PHE A CA 1
ATOM 1908 C C . PHE A 1 250 ? -23.033 -0.259 34.991 1.00 88.44 250 PHE A C 1
ATOM 1910 O O . PHE A 1 250 ? -22.437 0.328 35.895 1.00 88.44 250 PHE A O 1
ATOM 1917 N N . GLN A 1 251 ? -24.367 -0.307 34.926 1.00 89.56 251 GLN A N 1
ATOM 1918 C CA . GLN A 1 251 ? -25.257 0.313 35.906 1.00 89.56 251 GLN A CA 1
ATOM 1919 C C . GLN A 1 251 ? 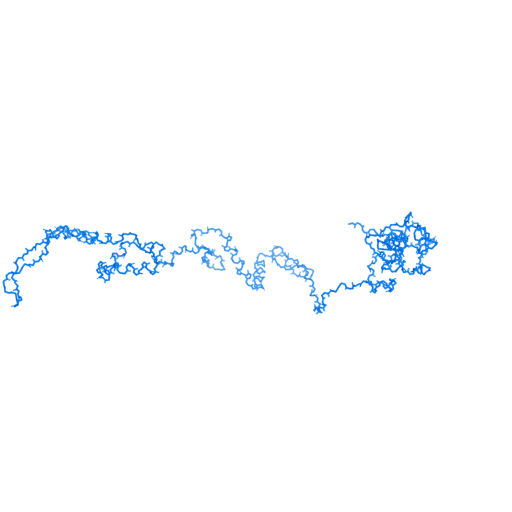-25.039 -0.272 37.308 1.00 89.56 251 GLN A C 1
ATOM 1921 O O . GLN A 1 251 ? -24.863 0.495 38.254 1.00 89.56 251 GLN A O 1
ATOM 1926 N N . SER A 1 252 ? -24.994 -1.602 37.444 1.00 85.81 252 SER A N 1
ATOM 1927 C CA . SER A 1 252 ? -24.789 -2.276 38.734 1.00 85.81 252 SER A CA 1
ATOM 1928 C C . SER A 1 252 ? -23.394 -2.037 39.313 1.00 85.81 252 SER A C 1
ATOM 1930 O O . SER A 1 252 ? -23.260 -1.839 40.515 1.00 85.81 252 SER A O 1
ATOM 1932 N N . THR A 1 253 ? -22.355 -2.014 38.471 1.00 88.44 253 THR A N 1
ATOM 1933 C CA . THR A 1 253 ? -20.960 -1.820 38.913 1.00 88.44 253 THR A CA 1
ATOM 1934 C C . THR A 1 253 ? -20.726 -0.405 39.443 1.00 88.44 253 THR A C 1
ATOM 1936 O O . THR A 1 253 ? -19.965 -0.215 40.388 1.00 88.44 253 THR A O 1
ATOM 1939 N N . LEU A 1 254 ? -21.381 0.593 38.843 1.00 87.12 254 LEU A N 1
ATOM 1940 C CA . LEU A 1 254 ? -21.242 2.000 39.225 1.00 87.12 254 LEU A CA 1
ATOM 1941 C C . LEU A 1 254 ? -22.354 2.507 40.155 1.00 87.12 254 LEU A C 1
ATOM 1943 O O . LEU A 1 254 ? -22.303 3.662 40.574 1.00 87.12 254 LEU A O 1
ATOM 1947 N N . GLY A 1 255 ? -23.362 1.686 40.462 1.00 86.50 255 GLY A N 1
ATOM 1948 C CA . GLY A 1 255 ? -24.499 2.084 41.296 1.00 86.50 255 GLY A CA 1
ATOM 1949 C C . GLY A 1 255 ? -25.329 3.224 40.694 1.00 86.50 255 GLY A C 1
ATOM 1950 O O . GLY A 1 255 ? -25.792 4.103 41.419 1.00 86.50 255 GLY A O 1
ATOM 1951 N N . LEU A 1 256 ? -25.486 3.256 39.367 1.00 88.00 256 LEU A N 1
ATOM 1952 C CA . LEU A 1 256 ? -26.188 4.346 38.686 1.00 88.00 256 LEU A CA 1
ATOM 1953 C C . LEU A 1 256 ? -27.710 4.160 38.740 1.00 88.00 256 LEU A C 1
ATOM 1955 O O . LEU A 1 256 ? -28.243 3.077 38.501 1.00 88.00 256 LEU A O 1
ATOM 1959 N N . SER A 1 257 ? -28.431 5.255 38.983 1.00 87.94 257 SER A N 1
ATOM 1960 C CA . SER A 1 257 ? -29.883 5.301 38.765 1.00 87.94 257 SER A CA 1
ATOM 1961 C C . SER A 1 257 ? -30.221 5.277 37.269 1.00 87.94 257 SER A C 1
ATOM 1963 O O . SER A 1 257 ? -29.444 5.776 36.454 1.00 87.94 257 SER A O 1
ATOM 1965 N N . LEU A 1 258 ? -31.426 4.822 36.897 1.00 87.00 258 LEU A N 1
ATOM 1966 C CA . LEU A 1 258 ? -31.889 4.815 35.496 1.00 87.00 258 LEU A CA 1
ATOM 1967 C C . LEU A 1 258 ? -31.706 6.172 34.790 1.00 87.00 258 LEU A C 1
ATOM 1969 O O . LEU A 1 258 ? -31.287 6.222 33.635 1.00 87.00 258 LEU A O 1
ATOM 1973 N N . LYS A 1 259 ? -31.963 7.287 35.490 1.00 88.06 259 LYS A N 1
ATOM 1974 C CA . LYS A 1 259 ? -31.783 8.646 34.945 1.00 88.06 259 LYS A CA 1
ATOM 1975 C C . LYS A 1 259 ? -30.310 8.994 34.703 1.00 88.06 259 LYS A C 1
ATOM 1977 O O . LYS A 1 259 ? -29.996 9.730 33.771 1.00 88.06 259 LYS A O 1
ATOM 1982 N N . GLN A 1 260 ? -29.399 8.510 35.547 1.00 89.81 260 GLN A N 1
ATOM 1983 C CA . GLN A 1 260 ? -27.958 8.700 35.353 1.00 89.81 260 GLN A CA 1
ATOM 1984 C C . GLN A 1 260 ? -27.435 7.812 34.224 1.00 89.81 260 GLN A C 1
ATOM 1986 O O . GLN A 1 260 ? -26.651 8.288 33.405 1.00 89.81 260 GLN A O 1
ATOM 1991 N N . THR A 1 261 ? -27.923 6.575 34.125 1.00 90.44 261 THR A N 1
ATOM 1992 C CA . THR A 1 261 ? -27.622 5.673 33.009 1.00 90.44 261 THR A CA 1
ATOM 1993 C C . THR A 1 261 ? -28.066 6.288 31.683 1.00 90.44 261 THR A C 1
ATOM 1995 O O . THR A 1 261 ? -27.288 6.321 30.738 1.00 90.44 261 THR A O 1
ATOM 1998 N N . GLU A 1 262 ? -29.254 6.895 31.614 1.00 90.00 262 GLU A N 1
ATOM 1999 C CA . GLU A 1 262 ? -29.729 7.600 30.415 1.00 90.00 262 GLU A CA 1
ATOM 2000 C C . GLU A 1 262 ? -28.794 8.748 29.989 1.00 90.00 262 GLU A C 1
ATOM 2002 O O . GLU A 1 262 ? -28.462 8.886 28.806 1.00 90.00 262 GLU A O 1
ATOM 2007 N N . LYS A 1 263 ? -28.303 9.541 30.952 1.00 91.19 263 LYS A N 1
ATOM 2008 C CA . LYS A 1 263 ? -27.307 10.594 30.691 1.00 91.19 263 LYS A CA 1
ATOM 2009 C C . LYS A 1 263 ? -25.983 10.011 30.193 1.00 91.19 263 LYS A C 1
ATOM 2011 O O . LYS A 1 263 ? -25.425 10.525 29.225 1.00 91.19 263 LYS A O 1
ATOM 2016 N N . ALA A 1 264 ? -25.510 8.925 30.804 1.00 90.25 264 ALA A N 1
ATOM 2017 C CA . ALA A 1 264 ? -24.286 8.239 30.395 1.00 90.25 264 ALA A CA 1
ATOM 2018 C C . ALA A 1 264 ? -24.401 7.667 28.971 1.00 90.25 264 ALA A C 1
ATOM 2020 O O . ALA A 1 264 ? -23.506 7.860 28.152 1.00 90.25 264 ALA A O 1
ATOM 2021 N N . LEU A 1 265 ? -25.530 7.044 28.624 1.00 89.38 265 LEU A N 1
ATOM 2022 C CA . LEU A 1 265 ? -25.778 6.531 27.274 1.00 89.38 265 LEU A CA 1
ATOM 2023 C C . LEU A 1 265 ? -25.901 7.652 26.241 1.00 89.38 265 LEU A C 1
ATOM 2025 O O . LEU A 1 265 ? -25.423 7.507 25.118 1.00 89.38 265 LEU A O 1
ATOM 2029 N N . THR A 1 266 ? -26.507 8.782 26.609 1.00 89.06 266 THR A N 1
ATOM 2030 C CA . THR A 1 266 ? -26.575 9.969 25.743 1.00 89.06 266 THR A CA 1
ATOM 2031 C C . THR A 1 266 ? -25.177 10.512 25.454 1.00 89.06 266 THR A C 1
ATOM 2033 O O . THR A 1 266 ? -24.855 10.794 24.300 1.00 89.06 266 THR A O 1
ATOM 2036 N N . PHE A 1 267 ? -24.316 10.570 26.474 1.00 90.06 267 PHE A N 1
ATOM 2037 C CA . PHE A 1 267 ? -22.910 10.929 26.316 1.00 90.06 267 PHE A CA 1
ATOM 2038 C C . PHE A 1 267 ? -22.175 9.950 25.385 1.00 90.06 267 PHE A C 1
ATOM 2040 O O . PHE A 1 267 ? -21.568 10.385 24.406 1.00 90.06 267 PHE A O 1
ATOM 2047 N N . ILE A 1 268 ? -22.309 8.637 25.604 1.00 87.88 268 ILE A N 1
ATOM 2048 C CA . ILE A 1 268 ? -21.676 7.600 24.767 1.00 87.88 268 ILE A CA 1
ATOM 2049 C C . ILE A 1 268 ? -22.145 7.697 23.308 1.00 87.88 268 ILE A C 1
ATOM 2051 O O . ILE A 1 268 ? -21.323 7.636 22.395 1.00 87.88 268 ILE A O 1
ATOM 2055 N N . ARG A 1 269 ? -23.444 7.912 23.068 1.00 87.81 269 ARG A N 1
ATOM 2056 C CA . ARG A 1 269 ? -24.001 8.099 21.717 1.00 87.81 269 ARG A CA 1
ATOM 2057 C C . ARG A 1 269 ? -23.515 9.382 21.049 1.00 87.81 269 ARG A C 1
ATOM 2059 O O . ARG A 1 269 ? -23.339 9.395 19.834 1.00 87.81 269 ARG A O 1
ATOM 2066 N N . SER A 1 270 ? -23.303 10.451 21.817 1.00 86.56 270 SER A N 1
ATOM 2067 C CA . SER A 1 270 ? -22.746 11.702 21.289 1.00 86.56 270 SER A CA 1
ATOM 2068 C C . SER A 1 270 ? -21.269 11.562 20.914 1.00 86.56 270 SER A C 1
ATOM 2070 O O . SER A 1 270 ? -20.831 12.137 19.924 1.00 86.56 270 SER A O 1
ATOM 2072 N N . TRP A 1 271 ? -20.522 10.756 21.672 1.00 83.88 271 TRP A N 1
ATOM 2073 C CA . TRP A 1 271 ? -19.086 10.579 21.494 1.00 83.88 271 TRP A CA 1
ATOM 2074 C C . TRP A 1 271 ? -18.733 9.541 20.419 1.00 83.88 271 TRP A C 1
ATOM 2076 O O . TRP A 1 271 ? -17.937 9.829 19.531 1.00 83.88 271 TRP A O 1
ATOM 2086 N N . LYS A 1 272 ? -19.335 8.344 20.476 1.00 81.69 272 LYS A N 1
ATOM 2087 C CA . LYS A 1 272 ? -19.031 7.202 19.587 1.00 81.69 272 LYS A CA 1
ATOM 2088 C C . LYS A 1 272 ? -20.014 7.074 18.407 1.00 81.69 272 LYS A C 1
ATOM 2090 O O . LYS A 1 272 ? -19.761 6.321 17.473 1.00 81.69 272 LYS A O 1
ATOM 2095 N N . GLY A 1 273 ? -21.118 7.824 18.419 1.00 82.62 273 GLY A N 1
ATOM 2096 C CA . GLY A 1 273 ? -22.147 7.820 17.374 1.00 82.62 273 GLY A CA 1
ATOM 2097 C C . GLY A 1 273 ? -23.431 7.081 17.771 1.00 82.62 273 GLY A C 1
ATOM 2098 O O . GLY A 1 273 ? -23.473 6.316 18.734 1.00 82.62 273 GLY A O 1
ATOM 2099 N N . ARG A 1 274 ? -24.517 7.306 17.013 1.00 78.88 274 ARG A N 1
ATOM 2100 C CA . ARG A 1 274 ? -25.861 6.783 17.348 1.00 78.88 274 ARG A CA 1
ATOM 2101 C C . ARG A 1 274 ? -25.940 5.252 17.393 1.00 78.88 274 ARG A C 1
ATOM 2103 O O . ARG A 1 274 ? -26.740 4.737 18.163 1.00 78.88 274 ARG A O 1
ATOM 2110 N N . GLY A 1 275 ? -25.114 4.556 16.609 1.00 80.19 275 GLY A N 1
ATOM 2111 C CA . GLY A 1 275 ? -25.044 3.090 16.564 1.00 80.19 275 GLY A CA 1
ATOM 2112 C C . GLY A 1 275 ? -24.166 2.451 17.645 1.00 80.19 275 GLY A C 1
ATOM 2113 O O . GLY A 1 275 ? -24.010 1.240 17.652 1.00 80.19 275 GLY A O 1
ATOM 2114 N N . ALA A 1 276 ? -23.580 3.238 18.554 1.00 82.31 276 ALA A N 1
ATOM 2115 C CA . ALA A 1 276 ? -22.682 2.721 19.589 1.00 82.31 276 ALA A CA 1
ATOM 2116 C C . ALA A 1 276 ? -23.385 1.870 20.661 1.00 82.31 276 ALA A C 1
ATOM 2118 O O . ALA A 1 276 ? -22.732 1.099 21.358 1.00 82.31 276 ALA A O 1
ATOM 2119 N N . VAL A 1 277 ? -24.694 2.044 20.824 1.00 84.12 277 VAL A N 1
ATOM 2120 C CA . VAL A 1 277 ? -25.529 1.390 21.837 1.00 84.12 277 VAL A CA 1
ATOM 2121 C C . VAL A 1 277 ? -26.759 0.845 21.135 1.00 84.12 277 VAL A C 1
ATOM 2123 O O . VAL A 1 277 ? -27.291 1.528 20.256 1.00 84.12 277 VAL A O 1
ATOM 2126 N N . GLU A 1 278 ? -27.230 -0.332 21.543 1.00 83.81 278 GLU A N 1
ATOM 2127 C CA . GLU A 1 278 ? -28.435 -0.931 20.973 1.00 83.81 278 GLU A CA 1
ATOM 2128 C C . GLU A 1 278 ? -29.643 0.038 20.988 1.00 83.81 278 GLU A C 1
ATOM 2130 O O . GLU A 1 278 ? -29.781 0.921 21.859 1.00 83.81 278 GLU A O 1
ATOM 2135 N N . PRO A 1 279 ? -30.543 -0.066 19.997 1.00 78.62 279 PRO A N 1
ATOM 2136 C CA . PRO A 1 279 ? -31.832 0.601 20.079 1.00 78.62 279 PRO A CA 1
ATOM 2137 C C . PRO A 1 279 ? -32.637 0.005 21.248 1.00 78.62 279 PRO A C 1
ATOM 2139 O O . PRO A 1 279 ? -32.564 -1.183 21.517 1.00 78.62 279 PRO A O 1
ATOM 2142 N N . ASN A 1 280 ? -33.425 0.826 21.947 1.00 83.88 280 ASN A N 1
ATOM 2143 C CA . ASN A 1 280 ? -34.326 0.404 23.036 1.00 83.88 280 ASN A CA 1
ATOM 2144 C C . ASN A 1 280 ? -33.710 -0.119 24.354 1.00 83.88 280 ASN A C 1
ATOM 2146 O O . ASN A 1 280 ? -34.477 -0.530 25.222 1.00 83.88 280 ASN A O 1
ATOM 2150 N N . VAL A 1 281 ? -32.401 0.033 24.601 1.00 85.44 281 VAL A N 1
ATOM 2151 C CA . VAL A 1 281 ? -31.767 -0.382 25.881 1.00 85.44 281 VAL A CA 1
ATOM 2152 C C . VAL A 1 281 ? -32.503 0.103 27.138 1.00 85.44 281 VAL A C 1
ATOM 2154 O O . VAL A 1 281 ? -32.644 -0.640 28.103 1.00 85.44 281 VAL A O 1
ATOM 2157 N N . MET A 1 282 ? -33.026 1.333 27.149 1.00 86.38 282 MET A N 1
ATOM 2158 C CA . MET A 1 282 ? -33.736 1.860 28.326 1.00 86.38 282 MET A CA 1
ATOM 2159 C C . MET A 1 282 ? -35.020 1.089 28.655 1.00 86.38 282 MET A C 1
ATOM 2161 O O . MET A 1 282 ? -35.402 1.019 29.821 1.00 86.38 282 MET A O 1
ATOM 2165 N N . ASN A 1 283 ? -35.697 0.524 27.652 1.00 86.12 283 ASN A N 1
ATOM 2166 C CA . ASN A 1 283 ? -36.895 -0.280 27.880 1.00 86.12 283 ASN A CA 1
ATOM 2167 C C . ASN A 1 283 ? -36.526 -1.640 28.472 1.00 86.12 283 ASN A C 1
ATOM 2169 O O . ASN A 1 283 ? -37.211 -2.103 29.379 1.00 86.12 283 ASN A O 1
ATOM 2173 N N . GLU A 1 284 ? -35.421 -2.230 28.023 1.00 85.12 284 GLU A N 1
ATOM 2174 C CA . GLU A 1 284 ? -34.912 -3.488 28.570 1.00 85.12 284 GLU A CA 1
ATOM 2175 C C . GLU A 1 284 ? -34.441 -3.323 30.016 1.00 85.12 284 GLU A C 1
ATOM 2177 O O . GLU A 1 284 ? -34.838 -4.104 30.876 1.00 85.12 284 GLU A O 1
ATOM 2182 N N . LEU A 1 285 ? -33.707 -2.250 30.333 1.00 85.88 285 LEU A N 1
ATOM 2183 C CA . LEU A 1 285 ? -33.313 -1.948 31.716 1.00 85.88 285 LEU A CA 1
ATOM 2184 C C . LEU A 1 285 ? -34.532 -1.764 32.631 1.00 85.88 285 LEU A C 1
ATOM 2186 O O . LEU A 1 285 ? -34.566 -2.297 33.735 1.00 85.88 285 LEU A O 1
ATOM 2190 N N . ARG A 1 286 ? -35.581 -1.079 32.156 1.00 86.94 286 ARG A N 1
ATOM 2191 C CA . ARG A 1 286 ? -36.840 -0.942 32.910 1.00 86.94 286 ARG A CA 1
ATOM 2192 C C . ARG A 1 286 ? -37.548 -2.277 33.123 1.00 86.94 286 ARG A C 1
ATOM 2194 O O . ARG A 1 286 ? -38.204 -2.444 34.144 1.00 86.94 286 ARG A O 1
ATOM 2201 N N . GLN A 1 287 ? -37.468 -3.202 32.169 1.00 84.94 287 GLN A N 1
ATOM 2202 C CA . GLN A 1 287 ? -38.021 -4.545 32.345 1.00 84.94 287 GLN A CA 1
ATOM 2203 C C . GLN A 1 287 ? -37.219 -5.339 33.374 1.00 84.94 287 GLN A C 1
ATOM 2205 O O . GLN A 1 287 ? -37.829 -6.029 34.181 1.00 84.94 287 GLN A O 1
ATOM 2210 N N . VAL A 1 288 ? -35.887 -5.211 33.377 1.00 81.81 288 VAL A N 1
ATOM 2211 C CA . VAL A 1 288 ? -35.011 -5.832 34.382 1.00 81.81 288 VAL A CA 1
ATOM 2212 C C . VAL A 1 288 ? -35.346 -5.323 35.784 1.00 81.81 288 VAL A C 1
ATOM 2214 O O . VAL A 1 288 ? -35.558 -6.142 36.675 1.00 81.81 288 VAL A O 1
ATOM 2217 N N . ASP A 1 289 ? -35.493 -4.008 35.961 1.00 80.31 289 ASP A N 1
ATOM 2218 C CA . ASP A 1 289 ? -35.843 -3.409 37.257 1.00 80.31 289 ASP A CA 1
ATOM 2219 C C . ASP A 1 289 ? -37.238 -3.837 37.745 1.00 80.31 289 ASP A C 1
ATOM 2221 O O . ASP A 1 289 ? -37.461 -4.004 38.941 1.00 80.31 289 ASP A O 1
ATOM 2225 N N . LYS A 1 290 ? -38.178 -4.081 36.822 1.00 84.19 290 LYS A N 1
ATOM 2226 C CA . LYS A 1 290 ? -39.537 -4.547 37.140 1.00 84.19 290 LYS A CA 1
ATOM 2227 C C . LYS A 1 290 ? -39.650 -6.046 37.420 1.00 84.19 290 LYS A C 1
ATOM 2229 O O . LYS A 1 290 ? -40.727 -6.496 37.798 1.00 84.19 290 LYS A O 1
ATOM 2234 N N . ARG A 1 291 ? -38.586 -6.844 37.257 1.00 80.94 291 ARG A N 1
ATOM 2235 C CA . ARG A 1 291 ? -38.658 -8.308 37.464 1.00 80.94 291 ARG A CA 1
ATOM 2236 C C . ARG A 1 291 ? -39.103 -8.686 38.873 1.00 80.94 291 ARG A C 1
ATOM 2238 O O . ARG A 1 291 ? -39.794 -9.683 39.043 1.00 80.94 291 ARG A O 1
ATOM 2245 N N . LEU A 1 292 ? -38.724 -7.883 39.863 1.00 80.19 292 LEU A N 1
ATOM 2246 C CA . LEU A 1 292 ? -39.023 -8.147 41.267 1.00 80.19 292 LEU A CA 1
ATOM 2247 C C . LEU A 1 292 ? -40.330 -7.502 41.748 1.00 80.19 292 LEU A C 1
ATOM 2249 O O . LEU A 1 292 ? -40.743 -7.764 42.870 1.00 80.19 292 LEU A O 1
ATOM 2253 N N . ASP A 1 293 ? -41.000 -6.704 40.912 1.00 80.69 293 ASP A N 1
ATOM 2254 C CA . ASP A 1 293 ? -42.203 -5.940 41.287 1.00 80.69 293 ASP A CA 1
ATOM 2255 C C . ASP A 1 293 ? -43.351 -6.857 41.749 1.00 80.69 293 ASP A C 1
ATOM 2257 O O . ASP A 1 293 ? -44.119 -6.513 42.635 1.00 80.69 293 ASP A O 1
ATOM 2261 N N . SER A 1 294 ? -43.417 -8.082 41.217 1.00 81.06 294 SER A N 1
ATOM 2262 C CA . SER A 1 294 ? -44.424 -9.081 41.606 1.00 81.06 294 SER A CA 1
ATOM 2263 C C . SER A 1 294 ? -44.297 -9.583 43.052 1.00 81.06 294 SER A C 1
ATOM 2265 O O . SER A 1 294 ? -45.295 -10.003 43.636 1.00 81.06 294 SER A O 1
ATOM 2267 N N . PHE A 1 295 ? -43.100 -9.520 43.643 1.00 80.25 295 PHE A N 1
ATOM 2268 C CA . PHE A 1 295 ? -42.851 -9.987 45.009 1.00 80.25 295 PHE A CA 1
ATOM 2269 C C . PHE A 1 295 ? -43.144 -8.916 46.063 1.00 80.25 295 PHE A C 1
ATOM 2271 O O . PHE A 1 295 ? -43.375 -9.247 47.227 1.00 80.25 295 PHE A O 1
ATOM 2278 N N . PHE A 1 296 ? -43.158 -7.640 45.675 1.00 83.50 296 PHE A N 1
ATOM 2279 C CA . PHE A 1 296 ? -43.325 -6.522 46.594 1.00 83.50 296 PHE A CA 1
ATOM 2280 C C . P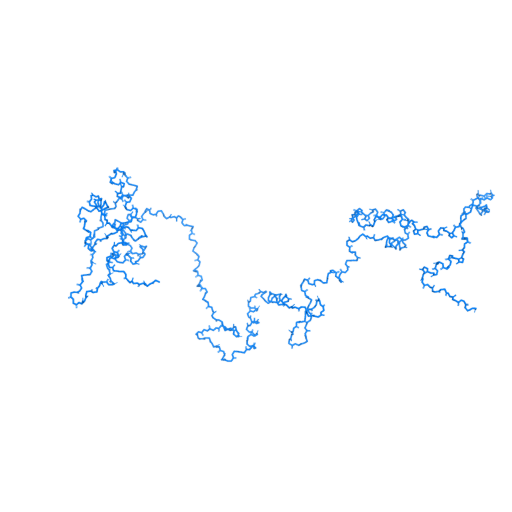HE A 1 296 ? -44.710 -5.893 46.448 1.00 83.50 296 PHE A C 1
ATOM 2282 O O . PHE A 1 296 ? -45.117 -5.475 45.369 1.00 83.50 296 PHE A O 1
ATOM 2289 N N . ALA A 1 297 ? -45.433 -5.780 47.559 1.00 81.75 297 ALA A N 1
ATOM 2290 C CA . ALA A 1 297 ? -46.650 -4.989 47.641 1.00 81.75 297 ALA A CA 1
ATOM 2291 C C . ALA A 1 297 ? -46.384 -3.685 48.381 1.00 81.75 297 ALA A C 1
ATOM 2293 O O . ALA A 1 297 ? -45.546 -3.591 49.279 1.00 81.75 297 ALA A O 1
ATOM 2294 N N . THR A 1 298 ? -47.135 -2.667 47.984 1.00 84.12 298 THR A N 1
ATOM 2295 C CA . THR A 1 298 ? -47.083 -1.348 48.599 1.00 84.12 298 THR A CA 1
ATOM 2296 C C . THR A 1 298 ? -48.410 -1.111 49.303 1.00 84.12 298 THR A C 1
ATOM 2298 O O . THR A 1 298 ? -49.452 -1.131 48.651 1.00 84.12 298 THR A O 1
ATOM 2301 N N . VAL A 1 299 ? -48.387 -0.911 50.620 1.00 84.38 299 VAL A N 1
ATOM 2302 C CA . VAL A 1 299 ? -49.579 -0.560 51.406 1.00 84.38 299 VAL A CA 1
ATOM 2303 C C . VAL A 1 299 ? -49.290 0.704 52.197 1.00 84.38 299 VAL A C 1
ATOM 2305 O O . VAL A 1 299 ? -48.212 0.888 52.762 1.00 84.38 299 VAL A O 1
ATOM 2308 N N . GLU A 1 300 ? -50.264 1.601 52.217 1.00 82.38 300 GLU A N 1
ATOM 2309 C CA . GLU A 1 300 ? -50.236 2.789 53.058 1.00 82.38 300 GLU A CA 1
ATOM 2310 C C . GLU A 1 300 ? -50.704 2.392 54.458 1.00 82.38 300 GLU A C 1
ATOM 2312 O O . GLU A 1 300 ? -51.848 1.986 54.653 1.00 82.38 300 GLU A O 1
ATOM 2317 N N . LEU A 1 301 ? -49.792 2.452 55.429 1.00 80.00 301 LEU A N 1
ATOM 2318 C CA . LEU A 1 301 ? -50.077 2.136 56.824 1.00 80.00 301 LEU A CA 1
ATOM 2319 C C . LEU A 1 301 ? -49.958 3.399 57.669 1.00 80.00 301 LEU A C 1
ATOM 2321 O O . LEU A 1 301 ? -49.035 4.201 57.514 1.00 80.00 301 LEU A O 1
ATOM 2325 N N . GLU A 1 302 ? -50.892 3.557 58.597 1.00 78.31 302 GLU A N 1
ATOM 2326 C CA . GLU A 1 302 ? -50.816 4.567 59.644 1.00 78.31 302 GLU A CA 1
ATOM 2327 C C . GLU A 1 302 ? -49.818 4.109 60.709 1.00 78.31 302 GLU A C 1
ATOM 2329 O O . GLU A 1 302 ? -50.095 3.193 61.485 1.00 78.31 302 GLU A O 1
ATOM 2334 N N . LEU A 1 303 ? -48.639 4.733 60.727 1.00 76.44 303 LEU A N 1
ATOM 2335 C CA . LEU A 1 303 ? -47.566 4.413 61.663 1.00 76.44 303 LEU A CA 1
ATOM 2336 C C . LEU A 1 303 ? -47.385 5.540 62.681 1.00 76.44 303 LEU A C 1
ATOM 2338 O O . LEU A 1 303 ? -47.497 6.726 62.356 1.00 76.44 303 LEU A O 1
ATOM 2342 N N . ASP A 1 304 ? -47.046 5.170 63.913 1.00 72.94 304 ASP A N 1
ATOM 2343 C CA . ASP A 1 304 ? -46.690 6.137 64.947 1.00 72.94 304 ASP A CA 1
ATOM 2344 C C . ASP A 1 304 ? -45.333 6.778 64.608 1.00 72.94 304 ASP A C 1
ATOM 2346 O O . ASP A 1 304 ? -44.329 6.098 64.369 1.00 72.94 304 ASP A O 1
ATOM 2350 N N . SER A 1 305 ? -45.295 8.111 64.533 1.00 67.06 305 SER A N 1
ATOM 2351 C CA . SER A 1 305 ? -44.067 8.845 64.223 1.00 67.06 305 SER A CA 1
ATOM 2352 C C . SER A 1 305 ? -43.247 9.079 65.490 1.00 67.06 305 SER A C 1
ATOM 2354 O O . SER A 1 305 ? -43.753 9.584 66.486 1.00 67.06 305 SER A O 1
ATOM 2356 N N . SER A 1 306 ? -41.948 8.763 65.450 1.00 64.38 306 SER A N 1
ATOM 2357 C CA . SER A 1 306 ? -41.014 9.094 66.538 1.00 64.38 306 SER A CA 1
ATOM 2358 C C . SER A 1 306 ? -40.465 10.529 66.442 1.00 64.38 306 SER A C 1
ATOM 2360 O O . SER A 1 306 ? -39.611 10.918 67.246 1.00 64.38 306 SER A O 1
ATOM 2362 N N . ARG A 1 307 ? -40.880 11.312 65.433 1.00 66.44 307 ARG A N 1
ATOM 2363 C CA . ARG A 1 307 ? -40.445 12.703 65.256 1.00 66.44 307 ARG A CA 1
ATOM 2364 C C . ARG A 1 307 ? -41.276 13.625 66.143 1.00 66.44 307 ARG A C 1
ATOM 2366 O O . ARG A 1 307 ? -42.497 13.595 66.095 1.00 66.44 307 ARG A O 1
ATOM 2373 N N . LYS A 1 308 ? -40.594 14.482 66.910 1.00 60.22 308 LYS A N 1
ATOM 2374 C CA . LYS A 1 308 ? -41.212 15.412 67.877 1.00 60.22 308 LYS A CA 1
ATOM 2375 C C . LYS A 1 308 ? -42.185 16.422 67.244 1.00 60.22 308 LYS A C 1
ATOM 2377 O O . LYS A 1 308 ? -43.026 16.948 67.965 1.00 60.22 308 LYS A O 1
ATOM 2382 N N . ASP A 1 309 ? -42.089 16.640 65.932 1.00 64.06 309 ASP A N 1
ATOM 2383 C CA . ASP A 1 309 ? -42.906 17.598 65.173 1.00 64.06 309 ASP A CA 1
ATOM 2384 C C . ASP A 1 309 ? -44.197 16.988 64.589 1.00 64.06 309 ASP A C 1
ATOM 2386 O O . ASP A 1 309 ? -45.063 17.717 64.113 1.00 64.06 309 ASP A O 1
ATOM 2390 N N . GLU A 1 310 ? -44.355 15.660 64.633 1.00 62.38 310 GLU A N 1
ATOM 2391 C CA . GLU A 1 310 ? -45.516 14.940 64.093 1.00 62.38 310 GLU A CA 1
ATOM 2392 C C . GLU A 1 310 ? -46.280 14.281 65.249 1.00 62.38 310 GLU A C 1
ATOM 2394 O O . GLU A 1 310 ? -45.996 13.154 65.652 1.00 62.38 310 GLU A O 1
ATOM 2399 N N . GLN A 1 311 ? -47.241 15.003 65.828 1.00 58.19 311 GLN A N 1
ATOM 2400 C CA . GLN A 1 311 ? -48.166 14.429 66.804 1.00 58.19 311 GLN A CA 1
ATOM 2401 C C . GLN A 1 311 ? -49.328 13.771 66.054 1.00 58.19 311 GLN A C 1
ATOM 2403 O O . GLN A 1 311 ? -50.063 14.454 65.349 1.00 58.19 311 GLN A O 1
ATOM 2408 N N . THR A 1 312 ? -49.509 12.465 66.279 1.00 65.19 312 THR A N 1
ATOM 2409 C CA . THR A 1 312 ? -50.532 11.548 65.726 1.00 65.19 312 THR A CA 1
ATOM 2410 C C . THR A 1 312 ? -50.183 10.845 64.410 1.00 65.19 312 THR A C 1
ATOM 2412 O O . THR A 1 312 ? -49.373 11.322 63.620 1.00 65.19 312 THR A O 1
ATOM 2415 N N . LYS A 1 313 ? -50.732 9.626 64.273 1.00 65.19 313 LYS A N 1
ATOM 2416 C CA . LYS A 1 313 ? -50.427 8.611 63.255 1.00 65.19 313 LYS A CA 1
ATOM 2417 C C . LYS A 1 313 ? -50.241 9.214 61.864 1.00 65.19 313 LYS A C 1
ATOM 2419 O O . LYS A 1 313 ? -51.127 9.890 61.350 1.00 65.19 313 LYS A O 1
ATOM 2424 N N . VAL A 1 314 ? -49.099 8.925 61.248 1.00 76.06 314 VAL A N 1
ATOM 2425 C CA . VAL A 1 314 ? -48.746 9.431 59.919 1.00 76.06 314 VAL A CA 1
ATOM 2426 C C . VAL A 1 314 ? -48.892 8.300 58.913 1.00 76.06 314 VAL A C 1
ATOM 2428 O O . VAL A 1 314 ? -48.334 7.217 59.105 1.00 76.06 314 VAL A O 1
ATOM 2431 N N . GLN A 1 315 ? -49.624 8.554 57.829 1.00 75.44 315 GLN A N 1
ATOM 2432 C CA . GLN A 1 315 ? -49.702 7.630 56.702 1.00 75.44 315 GLN A CA 1
ATOM 2433 C C . GLN A 1 315 ? -48.334 7.543 56.034 1.00 75.44 315 GLN A C 1
ATOM 2435 O O . GLN A 1 315 ? -47.797 8.530 55.526 1.00 75.44 315 GLN A O 1
ATOM 2440 N N . ARG A 1 316 ? -47.745 6.351 56.070 1.00 80.00 316 ARG A N 1
ATOM 2441 C CA . ARG A 1 316 ? -46.480 6.061 55.411 1.00 80.00 316 ARG A CA 1
ATOM 2442 C C . ARG A 1 316 ? -46.660 4.882 54.482 1.00 80.00 316 ARG A C 1
ATOM 2444 O O . ARG A 1 316 ? -47.248 3.861 54.829 1.00 80.00 316 ARG A O 1
ATOM 2451 N N . THR A 1 317 ? -46.112 5.040 53.291 1.00 81.19 317 THR A N 1
ATOM 2452 C CA . THR A 1 317 ? -46.038 3.984 52.297 1.00 81.19 317 THR A CA 1
ATOM 2453 C C . THR A 1 317 ? -45.023 2.947 52.767 1.00 81.19 317 THR A C 1
ATOM 2455 O O . THR A 1 317 ? -43.830 3.238 52.868 1.00 81.19 317 THR A O 1
ATOM 2458 N N . VAL A 1 318 ? -45.498 1.746 53.086 1.00 80.88 318 VAL A N 1
ATOM 2459 C CA . VAL A 1 318 ? -44.658 0.610 53.462 1.00 80.88 318 VAL A CA 1
ATOM 2460 C C . VAL A 1 318 ? -44.616 -0.355 52.287 1.00 80.88 318 VAL A C 1
ATOM 2462 O O . VAL A 1 318 ? -45.650 -0.782 51.775 1.00 80.88 318 VAL A O 1
ATOM 2465 N N . VAL A 1 319 ? -43.402 -0.694 51.860 1.00 82.94 319 VAL A N 1
ATOM 2466 C CA . VAL A 1 319 ? -43.158 -1.750 50.878 1.00 82.94 319 VAL A CA 1
ATOM 2467 C C . VAL A 1 319 ? -42.839 -3.020 51.653 1.00 82.94 319 VAL A C 1
ATOM 2469 O O . VAL A 1 319 ? -41.882 -3.036 52.428 1.00 82.94 319 VAL A O 1
ATOM 2472 N N . TYR A 1 320 ? -43.634 -4.069 51.472 1.00 82.62 320 TYR A N 1
ATOM 2473 C CA . TYR A 1 320 ? -43.391 -5.372 52.088 1.00 82.62 320 TYR A CA 1
ATOM 2474 C C . TYR A 1 320 ? -43.396 -6.474 51.032 1.00 82.62 320 TYR A C 1
ATOM 2476 O O . TYR A 1 320 ? -43.996 -6.342 49.967 1.00 82.62 320 TYR A O 1
ATOM 2484 N N . CYS A 1 321 ? -42.671 -7.553 51.313 1.00 83.44 321 CYS A N 1
ATOM 2485 C CA . CYS A 1 321 ? -42.629 -8.718 50.442 1.00 83.44 321 CYS A CA 1
ATOM 2486 C C . CYS A 1 321 ? -43.837 -9.613 50.747 1.00 83.44 321 CYS A C 1
ATOM 2488 O O . CYS A 1 321 ? -44.015 -10.014 51.898 1.00 83.44 321 CYS A O 1
ATOM 2490 N N . ASN A 1 322 ? -44.659 -9.911 49.738 1.00 81.69 322 ASN A N 1
ATOM 2491 C CA . ASN A 1 322 ? -45.806 -10.815 49.879 1.00 81.69 322 ASN A CA 1
ATOM 2492 C C . ASN A 1 322 ? -45.366 -12.279 50.008 1.00 81.69 322 ASN A C 1
ATOM 2494 O O . ASN A 1 322 ? -46.016 -13.051 50.707 1.00 81.69 322 ASN A O 1
ATOM 2498 N N . ASP A 1 323 ? -44.275 -12.646 49.332 1.00 81.19 323 ASP A N 1
ATOM 2499 C CA . ASP A 1 323 ? -43.762 -14.013 49.274 1.00 81.19 323 ASP A CA 1
ATOM 2500 C C . ASP A 1 323 ? -42.244 -14.031 49.482 1.00 81.19 323 ASP A C 1
ATOM 2502 O O . ASP A 1 323 ? -41.441 -13.905 48.555 1.00 81.19 323 ASP A O 1
ATOM 2506 N N . VAL A 1 324 ? -41.852 -14.152 50.750 1.00 82.31 324 VAL A N 1
ATOM 2507 C CA . VAL A 1 324 ? -40.443 -14.187 51.159 1.00 82.31 324 VAL A CA 1
ATOM 2508 C C . VAL A 1 324 ? -39.772 -15.488 50.716 1.00 82.31 324 VAL A C 1
ATOM 2510 O O . VAL A 1 324 ? -38.602 -15.455 50.347 1.00 82.31 324 VAL A O 1
ATOM 2513 N N . ALA A 1 325 ? -40.497 -16.611 50.726 1.00 81.44 325 ALA A N 1
ATOM 2514 C CA . ALA A 1 325 ? -39.954 -17.912 50.346 1.00 81.44 325 ALA A CA 1
ATOM 2515 C C . ALA A 1 325 ? -39.667 -17.958 48.839 1.00 81.44 325 ALA A C 1
ATOM 2517 O O . ALA A 1 325 ? -38.532 -18.214 48.445 1.00 81.44 325 ALA A O 1
ATOM 2518 N N . GLY A 1 326 ? -40.639 -17.561 48.010 1.00 82.44 326 GLY A N 1
ATOM 2519 C CA . GLY A 1 326 ? -40.459 -17.494 46.559 1.00 82.44 326 GLY A CA 1
ATOM 2520 C C . GLY A 1 326 ? -39.385 -16.493 46.123 1.00 82.44 326 GLY A C 1
ATOM 2521 O O . GLY A 1 326 ? -38.679 -16.727 45.142 1.00 82.44 326 GLY A O 1
ATOM 2522 N N . LEU A 1 327 ? -39.194 -15.397 46.869 1.00 83.31 327 LEU A N 1
ATOM 2523 C CA . LEU A 1 327 ? -38.100 -14.457 46.613 1.00 83.31 327 LEU A CA 1
ATOM 2524 C C . LEU A 1 327 ? -36.725 -15.071 46.923 1.00 83.31 327 LEU A C 1
ATOM 2526 O O . LEU A 1 327 ? -35.773 -14.827 46.181 1.00 83.31 327 LEU A O 1
ATOM 2530 N N . ILE A 1 328 ? -36.605 -15.836 48.012 1.00 83.69 328 ILE A N 1
ATOM 2531 C CA . ILE A 1 328 ? -35.353 -16.514 48.377 1.00 83.69 328 ILE A CA 1
ATOM 2532 C C . ILE A 1 328 ? -34.998 -17.550 47.309 1.00 83.69 328 ILE A C 1
ATOM 2534 O O . ILE A 1 328 ? -33.872 -17.518 46.813 1.00 83.69 328 ILE A O 1
ATOM 2538 N N . ASP A 1 329 ? -35.957 -18.375 46.889 1.00 83.31 329 ASP A N 1
ATOM 2539 C CA . ASP A 1 329 ? -35.756 -19.381 45.839 1.00 83.31 329 ASP A CA 1
ATOM 2540 C C . ASP A 1 329 ? -35.336 -18.727 44.515 1.00 83.31 329 ASP A C 1
ATOM 2542 O O . ASP A 1 329 ? -34.334 -19.109 43.912 1.00 83.31 329 ASP A O 1
ATOM 2546 N N . TYR A 1 330 ? -36.005 -17.640 44.118 1.00 82.38 330 TYR A N 1
ATOM 2547 C CA . TYR A 1 330 ? -35.644 -16.877 42.921 1.00 82.38 330 TYR A CA 1
ATOM 2548 C C . TYR A 1 330 ? -34.222 -16.285 42.989 1.00 82.38 330 TYR A C 1
ATOM 2550 O O . TYR A 1 330 ? -33.508 -16.224 41.985 1.00 82.38 330 TYR A O 1
ATOM 2558 N N . VAL A 1 331 ? -33.779 -15.834 44.169 1.00 83.19 331 VAL A N 1
ATOM 2559 C CA . VAL A 1 331 ? -32.417 -15.312 44.371 1.00 83.19 331 VAL A CA 1
ATOM 2560 C C . VAL A 1 331 ? -31.375 -16.432 44.356 1.00 83.19 331 VAL A C 1
ATOM 2562 O O . VAL A 1 331 ? -30.270 -16.211 43.848 1.00 83.19 331 VAL A O 1
ATOM 2565 N N . LEU A 1 332 ? -31.699 -17.609 44.897 1.00 83.44 332 LEU A N 1
ATOM 2566 C CA . LEU A 1 332 ? -30.831 -18.788 44.870 1.00 83.44 332 LEU A CA 1
ATOM 2567 C C . LEU A 1 332 ? -30.637 -19.291 43.434 1.00 83.44 332 LEU A C 1
ATOM 2569 O O . LEU A 1 332 ? -29.490 -19.437 42.996 1.00 83.44 332 LEU A O 1
ATOM 2573 N N . ASP A 1 333 ? -31.725 -19.391 42.669 1.00 81.50 333 ASP A N 1
ATOM 2574 C CA . ASP A 1 333 ? -31.707 -19.732 41.244 1.00 81.50 333 ASP A CA 1
ATOM 2575 C C . ASP A 1 333 ? -30.880 -18.728 40.430 1.00 81.50 333 ASP A C 1
ATOM 2577 O O . ASP A 1 333 ? -30.001 -19.107 39.651 1.00 81.50 333 ASP A O 1
ATOM 2581 N N . ALA A 1 334 ? -31.082 -17.425 40.650 1.00 77.19 334 ALA A N 1
ATOM 2582 C CA . ALA A 1 334 ? -30.336 -16.381 39.947 1.00 77.19 334 ALA A CA 1
ATOM 2583 C C . ALA A 1 334 ? -28.827 -16.383 40.264 1.00 77.19 334 ALA A C 1
ATOM 2585 O O . ALA A 1 334 ? -28.029 -15.869 39.474 1.00 77.19 334 ALA A O 1
ATOM 2586 N N . ARG A 1 335 ? -28.421 -16.938 41.413 1.00 78.38 335 ARG A N 1
ATOM 2587 C CA . ARG A 1 335 ? -27.014 -17.068 41.831 1.00 78.38 335 ARG A CA 1
ATOM 2588 C C . ARG A 1 335 ? -26.396 -18.416 41.458 1.00 78.38 335 ARG A C 1
ATOM 2590 O O . ARG A 1 335 ? -25.188 -18.572 41.635 1.00 78.38 335 ARG A O 1
ATOM 2597 N N . GLY A 1 336 ? -27.184 -19.356 40.931 1.00 74.38 336 GLY A N 1
ATOM 2598 C CA . GLY A 1 336 ? -26.724 -20.698 40.571 1.00 74.38 336 GLY A CA 1
ATOM 2599 C C . GLY A 1 336 ? -26.303 -21.536 41.779 1.00 74.38 336 GLY A C 1
ATOM 2600 O O . GLY A 1 336 ? -25.434 -22.397 41.649 1.00 74.38 336 GLY A O 1
ATOM 2601 N N . ILE A 1 337 ? -26.869 -21.254 42.955 1.00 75.31 337 ILE A N 1
ATOM 2602 C CA . ILE A 1 337 ? -26.660 -22.060 44.157 1.00 75.31 337 ILE A CA 1
ATOM 2603 C C . ILE A 1 337 ? -27.762 -23.124 44.140 1.00 75.31 337 ILE A C 1
ATOM 2605 O O . ILE A 1 337 ? -28.931 -22.738 44.155 1.00 75.31 337 ILE A O 1
ATOM 2609 N N . PRO A 1 338 ? -27.436 -24.428 44.053 1.00 62.81 338 PRO A N 1
ATOM 2610 C CA . PRO A 1 338 ? -28.459 -25.464 44.099 1.00 62.81 338 PRO A CA 1
ATOM 2611 C C . PRO A 1 338 ? -29.227 -25.342 45.416 1.00 62.81 338 PRO A C 1
ATOM 2613 O O . PRO A 1 338 ? -28.610 -25.104 46.457 1.00 62.81 338 PRO A O 1
ATOM 2616 N N . ALA A 1 339 ? -30.555 -25.468 45.347 1.00 58.16 339 ALA A N 1
ATOM 2617 C CA . ALA A 1 339 ? -31.402 -25.537 46.527 1.00 58.16 339 ALA A CA 1
ATOM 2618 C C . ALA A 1 339 ? -30.818 -26.595 47.470 1.00 58.16 339 ALA A C 1
ATOM 2620 O O . ALA A 1 339 ? -30.599 -27.738 47.069 1.00 58.16 339 ALA A O 1
ATOM 2621 N N . ASP A 1 340 ? -30.465 -26.172 48.680 1.00 55.72 340 ASP A N 1
ATOM 2622 C CA . ASP A 1 340 ? -29.949 -27.067 49.702 1.00 55.72 340 ASP A CA 1
ATOM 2623 C C . ASP A 1 340 ? -31.114 -27.993 50.072 1.00 55.72 340 ASP A C 1
ATOM 2625 O O . ASP A 1 340 ? -32.073 -27.568 50.723 1.00 55.72 340 ASP A O 1
ATOM 2629 N N . ASP A 1 341 ? -31.087 -29.225 49.557 1.00 48.34 341 ASP A N 1
ATOM 2630 C CA . ASP A 1 341 ? -32.012 -30.284 49.943 1.00 48.34 341 ASP A CA 1
ATOM 2631 C C . ASP A 1 341 ? -31.786 -30.540 51.432 1.00 48.34 341 ASP A C 1
ATOM 2633 O O . ASP A 1 341 ? -30.883 -31.277 51.837 1.00 48.34 341 ASP A O 1
ATOM 2637 N N . GLY A 1 342 ? -32.586 -29.853 52.247 1.00 49.50 342 GLY A N 1
ATOM 2638 C CA . GLY A 1 342 ? -32.506 -29.868 53.694 1.00 49.50 342 GLY A CA 1
ATOM 2639 C C . GLY A 1 342 ? -32.467 -31.289 54.242 1.00 49.50 342 GLY A C 1
ATOM 2640 O O . GLY A 1 342 ? -33.492 -31.960 54.346 1.00 49.50 342 GLY A O 1
ATOM 2641 N N . ASN A 1 343 ? -31.285 -31.706 54.682 1.00 35.31 343 ASN A N 1
ATOM 2642 C CA . ASN A 1 343 ? -31.146 -32.700 55.731 1.00 35.31 343 ASN A CA 1
ATOM 2643 C C . ASN A 1 343 ? -30.897 -31.954 57.044 1.00 35.31 343 ASN A C 1
ATOM 2645 O O . ASN A 1 343 ? -29.760 -31.614 57.353 1.00 35.31 343 ASN A O 1
ATOM 2649 N N . ILE A 1 344 ? -32.026 -31.691 57.716 1.00 35.19 344 ILE A N 1
ATOM 2650 C CA . ILE A 1 344 ? -32.282 -31.559 59.167 1.00 35.19 344 ILE A CA 1
ATOM 2651 C C . ILE A 1 344 ? -31.169 -30.938 60.016 1.00 35.19 344 ILE A C 1
ATOM 2653 O O . ILE A 1 344 ? -30.141 -31.613 60.251 1.00 35.19 344 ILE A O 1
#

Mean predicted aligned error: 22.65 Å

Secondary structure (DSSP, 8-state):
---PPPPHHHHHTTBBTTT--B-SSEEE--THHHHHHHHHT-TT--TT-TTS--EEEHHHHHHHHHHHTT---SSPPPPPP-GGG--PPPPPTTS-S---TT--SHHHHHHHS-TTSS--S-GGGTSSS-------------PPPPPPPPEE-TTT--EE-TT----SS--HHHHHHHHHHHHHHSTTHHHHHHHHHHHHS---SSSSEEEE--SSSPEEEEPTT---TT-SS--S--SSPBPHHHHHHHHHHHT--HHHHHHHHHHHHHHH-GGGB-TTHHHHHHHHHGGGGGGEEEEEEEE---STT--S-EEEEEEEES-HHHHHHHHHHHHTPPP-----

Sequence (344 aa):
MPNSALDHEQNRKKVCLVCFKKGGSIVSICGLTLERIRKHYIDNYDENDTHLPAGICARCRKVLLQVDRGEKPQDVLQEPFDFSKIIIPSMSTRTSPTPLENCSCCMCQVARGNPYNLGLAPKSYNASQKSTRGRPVVKQPMPLPLPRPVKVCQRCWQPTGRGISHPVACTLNDARENLAQRTKEIPGSADIVTSDLLHERPESCDGSTIKIATRGRSLSVKKPGCSNKAGASRALFADEAVPATEISRFQSTLGLSLKQTEKALTFIRSWKGRGAVEPNVMNELRQVDKRLDSFFATVELELDSSRKDEQTKVQRTVVYCNDVAGLIDYVLDARGIPADDGNI

pLDDT: mean 71.81, std 14.19, range [32.69, 91.19]

Organism: Patella caerulea (NCBI:txid87958)

Radius of gyration: 53.56 Å; Cα contacts (8 Å, |Δi|>4): 315; chains: 1; bounding box: 98×64×140 Å

Nearest PDB structures (foldseek):
  6ey4-assembly1_A-2  TM=4.611E-01  e=7.117E+00  Flavobacterium johnsoniae

Solvent-accessible surface area (backbone atoms only — not comparable to full-atom values): 21695 Å² total; per-residue (Å²): 130,88,84,70,72,66,40,62,72,62,26,24,35,36,24,16,56,84,69,67,44,61,59,97,60,45,42,66,66,53,69,78,55,43,57,49,36,33,73,74,67,39,76,83,72,56,90,83,42,84,78,49,52,41,7,38,33,63,65,62,52,50,43,54,53,30,52,75,69,72,44,86,52,97,61,79,83,70,79,73,74,75,55,89,76,62,68,66,85,72,82,65,95,84,62,74,99,65,76,60,63,77,59,81,28,72,61,40,47,40,45,73,48,70,81,88,76,73,78,81,56,68,70,82,66,69,72,71,61,72,73,72,81,65,76,80,81,70,85,66,74,77,79,74,79,78,85,72,88,79,46,58,39,91,76,24,64,46,72,50,54,93,92,48,90,67,69,91,78,68,38,72,66,53,20,52,51,44,50,56,48,55,34,63,74,40,83,65,42,50,57,53,54,50,51,51,54,61,68,69,56,72,86,58,92,64,87,43,47,42,77,43,85,53,104,63,78,66,44,76,43,70,38,87,84,46,59,60,77,70,65,80,65,66,63,93,61,65,102,59,45,47,52,53,67,60,50,50,50,52,30,66,76,68,70,48,51,74,73,53,46,52,52,51,51,51,50,48,29,71,73,70,30,79,68,44,42,49,86,67,38,72,59,54,52,52,50,61,70,50,67,59,51,87,41,49,45,78,46,78,41,76,39,82,56,91,51,93,88,47,86,66,68,40,79,41,82,42,77,46,67,79,42,64,66,63,51,49,52,53,52,33,59,76,69,70,48,76,81,77,79,80,78,128

Foldseek 3Di:
DDPQQDFLLRLLQQAAQQFRAGDPAKDFQDDPNVVLCCVPANVDDDCPDSLTRRIHHPVVSVQSVCVVVVHDDPDDRDHGDPSVPWDWPPPDPPDDPDGPSDTPTPSSVNSPDHPPPDPPTDPVVVVPPPPPPDDPPPVDPPPDPDDDDFDADPQQRHTDDVPDDDDPCRDNVSNVVNVVVVCVVDPCSVVVVVLVVLVPDPDDDPNFWDFDDDPDHTDIDGRVVPPVPCPPVPPVDDLAADELVVLLVVCVVVVDDLVRSVVVVVVVCVVVHVRNHDPPSSVVSVVVVCPCVVQKDWDFDFDDDPDPVDDGTDTDIDIDGPDPPVVVVVVCVVVVNPDPPDDD